Protein AF-A0A445ELT8-F1 (afdb_monomer)

pLDDT: mean 70.21, std 17.75, range [34.81, 95.12]

Mean predicted aligned error: 17.79 Å

Radius of gyration: 36.96 Å; Cα contacts (8 Å, |Δi|>4): 105; chains: 1; bounding box: 96×102×54 Å

Organism: Arachis hypogaea (NCBI:txid3818)

Nearest PDB structures (foldseek):
  4ap2-assembly1_B  TM=9.023E-01  e=8.248E-05  Homo sapiens
  5nlb-assembly1_B-2  TM=8.980E-01  e=3.258E-04  Homo sapiens
  8k8t-assembly1_C  TM=8.716E-01  e=4.202E-04  Homo sapiens
  8k8t-assembly1_D  TM=8.853E-01  e=5.999E-04  Homo sapiens
  8khp-assembly1_D  TM=8.499E-01  e=5.150E-04  Homo sapiens

Secondary structure (DSSP, 8-state):
--HHHHHHHHHHHHHHHT-TTTSHHHHHHTT-HHHHHHHHHHHTTSTTTHHHHHHHHHHHHHHHHHHGGG-SSHHHHHHHHHHHHHHHHHIIIIISTT-HHHHHHHHHHHHHHHHHHHTTT-HHHHHHHTTTT-TTTTTTTSSSSHHHHHHHHHHHHHHHHHHHHHHHHHHHHHHHHHHHHHHHHHHHHHHHHHHHHHHHS-----------

Structure (mmCIF, N/CA/C/O backbone):
data_AF-A0A445ELT8-F1
#
_entry.id   AF-A0A445ELT8-F1
#
loop_
_atom_site.group_PDB
_atom_site.id
_atom_site.type_symbol
_atom_site.label_atom_id
_atom_site.label_alt_id
_atom_site.label_comp_id
_atom_site.label_asym_id
_atom_site.label_entity_id
_atom_site.label_seq_id
_atom_site.pdbx_PDB_ins_code
_atom_site.Cartn_x
_atom_site.Cartn_y
_atom_site.Cartn_z
_atom_site.occupancy
_atom_site.B_iso_or_equiv
_atom_site.auth_seq_id
_atom_site.auth_comp_id
_atom_site.auth_asym_id
_atom_site.auth_atom_id
_atom_site.pdbx_PDB_model_num
ATOM 1 N N . MET A 1 1 ? -10.622 7.045 25.824 1.00 49.00 1 MET A N 1
ATOM 2 C CA . MET A 1 1 ? -9.430 6.179 25.953 1.00 49.00 1 MET A CA 1
ATOM 3 C C . MET A 1 1 ? -8.223 7.005 25.568 1.00 49.00 1 MET A C 1
ATOM 5 O O . MET A 1 1 ? -8.234 7.647 24.530 1.00 49.00 1 MET A O 1
ATOM 9 N N . THR A 1 2 ? -7.305 7.161 26.507 1.00 54.78 2 THR A N 1
ATOM 10 C CA . THR A 1 2 ? -6.428 8.325 26.673 1.00 54.78 2 THR A CA 1
ATOM 11 C C . THR A 1 2 ? -5.076 8.108 25.999 1.00 54.78 2 THR A C 1
ATOM 13 O O . THR A 1 2 ? -4.555 7.003 26.038 1.00 54.78 2 THR A O 1
ATOM 16 N N . LYS A 1 3 ? -4.521 9.164 25.391 1.00 64.44 3 LYS A N 1
ATOM 17 C CA . LYS A 1 3 ? -3.299 9.237 24.555 1.00 64.44 3 LYS A CA 1
ATOM 18 C C . LYS A 1 3 ? -2.180 8.221 24.850 1.00 64.44 3 LYS A C 1
ATOM 20 O O . LYS A 1 3 ? -1.625 7.663 23.916 1.00 64.44 3 LYS A O 1
ATOM 25 N N . VAL A 1 4 ? -1.919 7.912 26.119 1.00 67.00 4 VAL A N 1
ATOM 26 C CA . VAL A 1 4 ? -0.952 6.889 26.560 1.00 67.00 4 VAL A CA 1
ATOM 27 C C . VAL A 1 4 ? -1.234 5.502 25.967 1.00 67.00 4 VAL A C 1
ATOM 29 O O . VAL A 1 4 ? -0.308 4.798 25.584 1.00 67.00 4 VAL A O 1
ATOM 32 N N . GLN A 1 5 ? -2.503 5.097 25.856 1.00 62.12 5 GLN A N 1
ATOM 33 C CA . GLN A 1 5 ? -2.863 3.817 25.239 1.00 62.12 5 GLN A CA 1
ATOM 34 C C . GLN A 1 5 ? -2.570 3.808 23.738 1.00 62.12 5 GLN A C 1
ATOM 36 O O . GLN A 1 5 ? -2.114 2.794 23.226 1.00 62.12 5 GLN A O 1
ATOM 41 N N . HIS A 1 6 ? -2.803 4.926 23.043 1.00 67.12 6 HIS A N 1
ATOM 42 C CA . HIS A 1 6 ? -2.520 5.053 21.610 1.00 67.12 6 HIS A CA 1
ATOM 43 C C . HI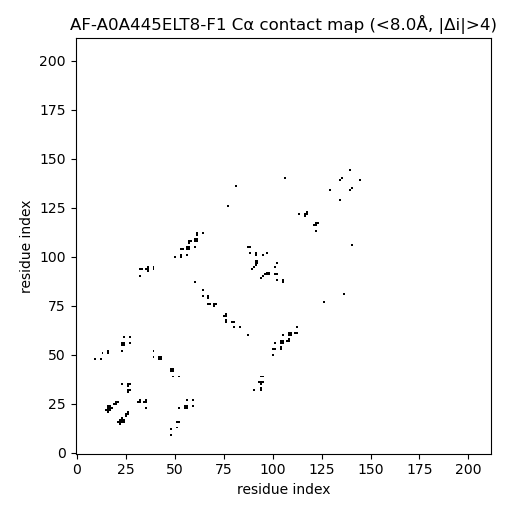S A 1 6 ? -1.016 5.051 21.339 1.00 67.12 6 HIS A C 1
ATOM 45 O O . HIS A 1 6 ? -0.556 4.319 20.471 1.00 67.12 6 HIS A O 1
ATOM 51 N N . GLU A 1 7 ? -0.245 5.768 22.152 1.00 71.94 7 GLU A N 1
ATOM 52 C CA . GLU A 1 7 ? 1.212 5.806 22.051 1.00 71.94 7 GLU A CA 1
ATOM 53 C C . GLU A 1 7 ? 1.838 4.437 22.358 1.00 71.94 7 GLU A C 1
ATOM 55 O O . GLU A 1 7 ? 2.652 3.942 21.581 1.00 71.94 7 GLU A O 1
ATOM 60 N N . LEU A 1 8 ? 1.390 3.760 23.422 1.00 73.56 8 LEU A N 1
ATOM 61 C CA . LEU A 1 8 ? 1.865 2.418 23.763 1.00 73.56 8 LEU A CA 1
ATOM 62 C C . LEU A 1 8 ? 1.501 1.388 22.683 1.00 73.56 8 LEU A C 1
ATOM 64 O O . LEU A 1 8 ? 2.336 0.559 22.315 1.00 73.56 8 LEU A O 1
ATOM 68 N N . LEU A 1 9 ? 0.276 1.459 22.150 1.00 72.69 9 LEU A N 1
ATOM 69 C CA . LEU A 1 9 ? -0.15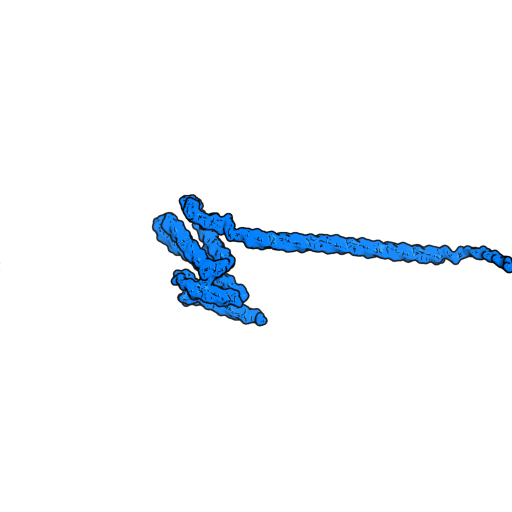5 0.617 21.034 1.00 72.69 9 LEU A CA 1
ATOM 70 C C . LEU A 1 9 ? 0.676 0.899 19.785 1.00 72.69 9 LEU A C 1
ATOM 72 O O . LEU A 1 9 ? 1.100 -0.052 19.144 1.00 72.69 9 LEU A O 1
ATOM 76 N N . SER A 1 10 ? 0.957 2.164 19.469 1.00 73.56 10 SER A N 1
ATOM 77 C CA . SER A 1 10 ? 1.763 2.568 18.313 1.00 73.56 10 SER A CA 1
ATOM 78 C C . SER A 1 10 ? 3.216 2.090 18.419 1.00 73.56 10 SER A C 1
ATOM 80 O O . SER A 1 10 ? 3.758 1.519 17.471 1.00 73.56 10 SER A O 1
ATOM 82 N N . VAL A 1 11 ? 3.851 2.236 19.586 1.00 77.88 11 VAL A N 1
ATOM 83 C CA . VAL A 1 11 ? 5.225 1.757 19.814 1.00 77.88 11 VAL A CA 1
ATOM 84 C C . VAL A 1 11 ? 5.299 0.235 19.687 1.00 77.88 11 VAL A C 1
ATOM 86 O O . VAL A 1 11 ? 6.156 -0.286 18.971 1.00 77.88 11 VAL A O 1
ATOM 89 N N . TYR A 1 12 ? 4.379 -0.491 20.326 1.00 80.38 12 TYR A N 1
ATOM 90 C CA . TYR A 1 12 ? 4.361 -1.953 20.263 1.00 80.38 12 TYR A CA 1
ATOM 91 C C . TYR A 1 12 ? 4.016 -2.470 18.858 1.00 80.38 12 TYR A C 1
ATOM 93 O O . TYR A 1 12 ? 4.626 -3.422 18.372 1.00 80.38 12 TYR A O 1
ATOM 101 N N . ALA A 1 13 ? 3.082 -1.804 18.175 1.00 79.06 13 ALA A N 1
ATOM 102 C CA . ALA A 1 13 ? 2.718 -2.052 16.786 1.00 79.06 13 ALA A CA 1
ATOM 103 C C . ALA A 1 13 ? 3.939 -1.934 15.860 1.00 79.06 13 ALA A C 1
ATOM 105 O O . ALA A 1 13 ? 4.209 -2.850 15.085 1.00 79.06 13 ALA A O 1
ATOM 106 N N . ASN A 1 14 ? 4.732 -0.867 15.991 1.00 80.12 14 ASN A N 1
ATOM 107 C CA . ASN A 1 14 ? 5.961 -0.691 15.217 1.00 80.12 14 ASN A CA 1
ATOM 108 C C . ASN A 1 14 ? 7.004 -1.780 15.506 1.00 80.12 14 ASN A C 1
ATOM 110 O O . ASN A 1 14 ? 7.577 -2.339 14.572 1.00 80.12 14 ASN A O 1
ATOM 114 N N . GLN A 1 15 ? 7.212 -2.137 16.776 1.00 84.56 15 GLN A N 1
ATOM 115 C CA . GLN A 1 15 ? 8.136 -3.215 17.144 1.00 84.56 15 GLN A CA 1
ATOM 116 C C . GLN A 1 15 ? 7.708 -4.565 16.560 1.00 84.56 15 GLN A C 1
ATOM 118 O O . GLN A 1 15 ? 8.547 -5.320 16.073 1.00 84.56 15 GLN A O 1
ATOM 123 N N . LEU A 1 16 ? 6.406 -4.865 16.572 1.00 85.56 16 LEU A N 1
ATOM 124 C CA . LEU A 1 16 ? 5.872 -6.095 15.993 1.00 85.56 16 LEU A CA 1
ATOM 125 C C . LEU A 1 16 ? 6.094 -6.142 14.476 1.00 85.56 16 LEU A C 1
ATOM 127 O O . LEU A 1 16 ? 6.514 -7.172 13.952 1.00 85.56 16 LEU A O 1
ATOM 131 N N . LEU A 1 17 ? 5.864 -5.024 13.780 1.00 87.69 17 LEU A N 1
ATOM 132 C CA . LEU A 1 17 ? 6.068 -4.927 12.333 1.00 87.69 17 LEU A CA 1
ATOM 133 C C . LEU A 1 17 ? 7.539 -5.049 11.923 1.00 87.69 17 LEU A C 1
ATOM 135 O O . LEU A 1 17 ? 7.814 -5.510 10.815 1.00 87.69 17 LEU A O 1
ATOM 139 N N . GLN A 1 18 ? 8.464 -4.648 12.794 1.00 84.81 18 GLN A N 1
ATOM 140 C CA . GLN A 1 18 ? 9.907 -4.674 12.546 1.00 84.81 18 GLN A CA 1
ATOM 141 C C . GLN A 1 18 ? 10.597 -5.953 13.039 1.00 84.81 18 GLN A C 1
ATOM 143 O O . GLN A 1 18 ? 11.808 -6.085 12.867 1.00 84.81 18 GLN A O 1
ATOM 148 N N . LYS A 1 19 ? 9.867 -6.906 13.638 1.00 86.94 19 LYS A N 1
ATOM 149 C CA . LYS A 1 19 ? 10.470 -8.153 14.119 1.00 86.94 19 LYS A CA 1
ATOM 150 C C . LYS A 1 19 ? 11.189 -8.906 13.006 1.00 86.94 19 LYS A C 1
ATOM 152 O O . LYS A 1 19 ? 10.638 -9.156 11.931 1.00 86.94 19 LYS A O 1
ATOM 157 N N . GLU A 1 20 ? 12.388 -9.371 13.330 1.00 77.69 20 GLU A N 1
ATOM 158 C CA . GLU A 1 20 ? 13.151 -10.253 12.462 1.00 77.69 20 GLU A CA 1
ATOM 159 C C . GLU A 1 20 ? 12.358 -11.549 12.208 1.00 77.69 20 GLU A C 1
ATOM 161 O O . GLU A 1 20 ? 11.718 -12.098 13.110 1.00 77.69 20 GLU A O 1
ATOM 166 N N . HIS A 1 21 ? 12.328 -11.996 10.952 1.00 79.81 21 HIS A N 1
ATOM 167 C CA . HIS A 1 21 ? 11.659 -13.223 10.479 1.00 79.81 21 HIS A CA 1
ATOM 168 C C . HIS A 1 21 ? 10.125 -13.322 10.621 1.00 79.81 21 HIS A C 1
ATOM 170 O O . HIS A 1 21 ? 9.545 -14.252 10.072 1.00 79.81 21 HIS A O 1
ATOM 176 N N . SER A 1 22 ? 9.450 -12.397 11.310 1.00 84.50 22 SER A N 1
ATOM 177 C CA . SER A 1 22 ? 7.986 -12.447 11.523 1.00 84.50 22 SER A CA 1
ATOM 178 C C . SER A 1 22 ? 7.260 -11.120 11.293 1.00 84.50 22 SER A C 1
ATOM 180 O O . SER A 1 22 ? 6.033 -11.098 11.212 1.00 84.50 22 SER A O 1
ATOM 182 N N . GLY A 1 23 ? 8.003 -10.018 11.174 1.00 88.94 23 GLY A N 1
ATOM 183 C CA . GLY A 1 23 ? 7.463 -8.700 10.867 1.00 88.94 23 GLY A CA 1
ATOM 184 C C . GLY A 1 23 ? 7.022 -8.551 9.408 1.00 88.94 23 GLY A C 1
ATOM 185 O O . GLY A 1 23 ? 7.238 -9.427 8.569 1.00 88.94 23 GLY A O 1
ATOM 186 N N . CYS A 1 24 ? 6.451 -7.390 9.084 1.00 90.38 24 CYS A N 1
ATOM 187 C CA . CYS A 1 24 ? 5.888 -7.076 7.765 1.00 90.38 24 CYS A CA 1
ATOM 188 C C . CYS A 1 24 ? 6.901 -7.300 6.628 1.00 90.38 24 CYS A C 1
ATOM 190 O O . CYS A 1 24 ? 6.566 -7.874 5.593 1.00 90.38 24 CYS A O 1
ATOM 192 N N . HIS A 1 25 ? 8.171 -6.949 6.854 1.00 89.00 25 HIS A N 1
ATOM 193 C CA . HIS A 1 25 ? 9.244 -7.188 5.888 1.00 89.00 25 HIS A CA 1
ATOM 194 C C . HIS A 1 25 ? 9.427 -8.680 5.564 1.00 89.00 25 HIS A C 1
ATOM 196 O O . HIS A 1 25 ? 9.613 -9.045 4.404 1.00 89.00 25 HIS A O 1
ATOM 202 N N . ALA A 1 26 ? 9.394 -9.554 6.574 1.00 89.00 26 ALA A N 1
ATOM 203 C CA . ALA A 1 26 ? 9.541 -10.992 6.368 1.00 89.00 26 ALA A CA 1
ATOM 204 C C . ALA A 1 26 ? 8.332 -11.561 5.616 1.00 89.00 26 ALA A C 1
ATOM 206 O O . ALA A 1 26 ? 8.508 -12.314 4.664 1.00 89.00 26 ALA A O 1
ATOM 207 N N . LEU A 1 27 ? 7.118 -11.124 5.969 1.00 92.44 27 LEU A N 1
ATOM 208 C CA . LEU A 1 27 ? 5.892 -11.578 5.306 1.00 92.44 27 LEU A CA 1
ATOM 209 C C . LEU A 1 27 ? 5.862 -11.213 3.814 1.00 92.44 27 LEU A C 1
ATOM 211 O O . LEU A 1 27 ? 5.508 -12.055 2.990 1.00 92.44 27 LEU A O 1
ATOM 215 N N . LEU A 1 28 ? 6.272 -9.988 3.463 1.00 91.12 28 LEU A N 1
ATOM 216 C CA . LEU A 1 28 ? 6.339 -9.519 2.073 1.00 91.12 28 LEU A CA 1
ATOM 217 C C . LEU A 1 28 ? 7.412 -10.257 1.262 1.00 91.12 28 LEU A C 1
ATOM 219 O O . LEU A 1 28 ? 7.151 -10.687 0.133 1.00 91.12 28 LEU A O 1
ATOM 223 N N . ARG A 1 29 ? 8.605 -10.426 1.846 1.00 87.25 29 ARG A N 1
ATOM 224 C CA . ARG A 1 29 ? 9.734 -11.127 1.219 1.00 87.25 29 ARG A CA 1
ATOM 225 C C . ARG A 1 29 ? 9.411 -12.600 0.971 1.00 87.25 29 ARG A C 1
ATOM 227 O O . ARG A 1 29 ? 9.629 -13.089 -0.133 1.00 87.25 29 ARG A O 1
ATOM 234 N N . ASP A 1 30 ? 8.860 -13.273 1.978 1.00 90.12 30 ASP A N 1
ATOM 235 C CA . ASP A 1 30 ? 8.646 -14.723 1.980 1.00 90.12 30 ASP A CA 1
ATOM 236 C C . ASP A 1 30 ? 7.283 -15.123 1.377 1.00 90.12 30 ASP A C 1
ATOM 238 O O . ASP A 1 30 ? 6.934 -16.303 1.368 1.00 90.12 30 ASP A O 1
ATOM 242 N N . GLY A 1 31 ? 6.497 -14.158 0.881 1.00 90.00 31 GLY A N 1
ATOM 243 C CA . GLY A 1 31 ? 5.223 -14.417 0.201 1.00 90.00 31 GLY A CA 1
ATOM 244 C C . GLY A 1 31 ? 4.128 -14.978 1.107 1.00 90.00 31 GLY A C 1
ATOM 245 O O . GLY A 1 31 ? 3.292 -15.765 0.667 1.00 90.00 31 GLY A O 1
ATOM 246 N N . LYS A 1 32 ? 4.120 -14.599 2.388 1.00 93.94 32 LYS A N 1
ATOM 247 C CA . LYS A 1 32 ? 3.177 -15.106 3.399 1.00 93.94 32 LYS A CA 1
ATOM 248 C C . LYS A 1 32 ? 1.827 -14.380 3.331 1.00 93.94 32 LYS A C 1
ATOM 250 O O . LYS A 1 32 ? 1.449 -13.667 4.258 1.00 93.94 32 LYS A O 1
ATOM 255 N N . VAL A 1 33 ? 1.099 -14.555 2.227 1.00 93.94 33 VAL A N 1
ATOM 256 C CA . VAL A 1 33 ? -0.141 -13.816 1.896 1.00 93.94 33 VAL A CA 1
ATOM 257 C C . VAL A 1 33 ? -1.241 -13.908 2.964 1.00 93.94 33 VAL A C 1
ATOM 259 O O . VAL A 1 33 ? -1.878 -12.905 3.295 1.00 93.94 33 VAL A O 1
ATOM 262 N N . GLU A 1 34 ? -1.443 -15.081 3.567 1.00 94.62 34 GLU A N 1
ATOM 263 C CA . GLU A 1 34 ? -2.471 -15.277 4.599 1.00 94.62 34 GLU A CA 1
ATOM 264 C C . GLU A 1 34 ? -2.140 -14.514 5.888 1.00 94.62 34 GLU A C 1
ATOM 266 O O . GLU A 1 34 ? -2.996 -13.841 6.473 1.00 94.62 34 GLU A O 1
ATOM 271 N N . ASP A 1 35 ? -0.880 -14.579 6.317 1.00 93.88 35 ASP A N 1
ATOM 272 C CA . ASP A 1 35 ? -0.402 -13.871 7.503 1.00 93.88 35 ASP A CA 1
ATOM 273 C C . ASP A 1 35 ? -0.355 -12.358 7.262 1.00 93.88 35 ASP A C 1
ATOM 275 O O . ASP A 1 35 ? -0.707 -11.585 8.155 1.00 93.88 35 ASP A O 1
ATOM 279 N N . LEU A 1 36 ? -0.020 -11.927 6.042 1.00 94.81 36 LEU A N 1
ATOM 280 C CA . LEU A 1 36 ? -0.058 -10.524 5.632 1.00 94.81 36 LEU A CA 1
ATOM 281 C C . LEU A 1 36 ? -1.486 -9.961 5.696 1.00 94.81 36 LEU A C 1
ATOM 283 O O . LEU A 1 36 ? -1.708 -8.888 6.257 1.00 94.81 36 LEU A O 1
ATOM 287 N N . SER A 1 37 ? -2.468 -10.727 5.215 1.00 95.12 37 SER A N 1
ATOM 288 C CA . SER A 1 37 ? -3.892 -10.382 5.303 1.00 95.12 37 SER A CA 1
ATOM 289 C C . SER A 1 37 ? -4.372 -10.299 6.756 1.00 95.12 37 SER A C 1
ATOM 291 O O . SER A 1 37 ? -5.126 -9.396 7.136 1.00 95.12 37 SER A O 1
ATOM 293 N N . ARG A 1 38 ? -3.930 -11.232 7.612 1.00 94.06 38 ARG A N 1
ATOM 294 C CA . ARG A 1 38 ? -4.249 -11.220 9.049 1.00 94.06 38 ARG A CA 1
ATOM 295 C C . ARG A 1 38 ? -3.641 -10.001 9.742 1.00 94.06 38 ARG A C 1
ATOM 297 O O . ARG A 1 38 ? -4.322 -9.366 10.549 1.00 94.06 38 ARG A O 1
ATOM 304 N N . MET A 1 39 ? -2.398 -9.663 9.409 1.00 93.88 39 MET A N 1
ATOM 305 C CA . MET A 1 39 ? -1.714 -8.473 9.903 1.00 93.88 39 MET A CA 1
ATOM 306 C C . MET A 1 39 ? -2.462 -7.207 9.473 1.00 93.88 39 MET A C 1
ATOM 308 O O . MET A 1 39 ? -2.802 -6.400 10.331 1.00 93.88 39 MET A O 1
ATOM 312 N N . PHE A 1 40 ? -2.817 -7.062 8.193 1.00 93.56 40 PHE A N 1
ATOM 313 C CA . PHE A 1 40 ? -3.613 -5.926 7.720 1.00 93.56 40 PHE A CA 1
ATOM 314 C C . PHE A 1 40 ? -4.895 -5.752 8.542 1.00 93.56 40 PHE A C 1
ATOM 316 O O . PHE A 1 40 ? -5.087 -4.716 9.171 1.00 93.56 40 PHE A O 1
ATOM 323 N N . ARG A 1 41 ? -5.708 -6.810 8.662 1.00 92.81 41 ARG A N 1
ATOM 324 C CA . ARG A 1 41 ? -6.965 -6.791 9.435 1.00 92.81 41 ARG A CA 1
ATOM 325 C C . ARG A 1 41 ? -6.784 -6.414 10.907 1.00 92.81 41 ARG A C 1
ATOM 327 O O . ARG A 1 41 ? -7.723 -5.898 11.514 1.00 92.81 41 ARG A O 1
ATOM 334 N N . LEU A 1 42 ? -5.637 -6.732 11.506 1.00 89.88 42 LEU A N 1
ATOM 335 C CA . LEU A 1 42 ? -5.321 -6.358 12.883 1.00 89.88 42 LEU A CA 1
ATOM 336 C C . LEU A 1 42 ? -5.036 -4.856 12.983 1.00 89.88 42 LEU A C 1
ATOM 338 O O . LEU A 1 42 ? -5.621 -4.180 13.826 1.00 89.88 42 LEU A O 1
ATOM 342 N N . PHE A 1 43 ? -4.183 -4.338 12.100 1.00 89.06 43 PHE A N 1
ATOM 343 C CA . PHE A 1 43 ? -3.753 -2.941 12.122 1.00 89.06 43 PHE A CA 1
ATOM 344 C C . PHE A 1 43 ? -4.827 -1.976 11.599 1.00 89.06 43 PHE A C 1
ATOM 346 O O . PHE A 1 43 ? -4.901 -0.857 12.093 1.00 89.06 43 PHE A O 1
ATOM 353 N N . SER A 1 44 ? -5.737 -2.409 10.716 1.00 89.44 44 SER A N 1
ATOM 354 C CA . SER A 1 44 ? -6.898 -1.608 10.281 1.00 89.44 44 SER A CA 1
ATOM 355 C C . SER A 1 44 ? -7.852 -1.241 11.424 1.00 89.44 44 SER A C 1
ATOM 357 O O . SER A 1 44 ? -8.641 -0.311 11.286 1.00 89.44 44 SER A O 1
ATOM 359 N N . LYS A 1 45 ? -7.820 -1.972 12.547 1.00 86.19 45 LYS A N 1
ATOM 360 C CA . LYS A 1 45 ? -8.656 -1.688 13.729 1.00 86.19 45 LYS A CA 1
ATOM 361 C C . LYS A 1 45 ? -8.058 -0.618 14.641 1.00 86.19 45 LYS A C 1
ATOM 363 O O . LYS A 1 45 ? -8.739 -0.152 15.552 1.00 86.19 45 LYS A O 1
ATOM 368 N N . ILE A 1 46 ? -6.789 -0.273 14.439 1.00 83.19 46 ILE A N 1
ATOM 369 C CA . ILE A 1 46 ? -6.062 0.703 15.244 1.00 83.19 46 ILE A CA 1
ATOM 370 C C . ILE A 1 46 ? -6.078 2.032 14.473 1.00 83.19 46 ILE A C 1
ATOM 372 O O . ILE A 1 46 ? -5.688 2.042 13.304 1.00 83.19 46 ILE A O 1
ATOM 376 N N . PRO A 1 47 ? -6.503 3.155 15.082 1.00 80.50 47 PRO A N 1
ATOM 377 C CA . PRO A 1 47 ? -6.388 4.471 14.454 1.00 80.50 47 PRO A CA 1
ATOM 378 C C . PRO A 1 47 ? -4.937 4.745 14.045 1.00 80.50 47 PRO A C 1
ATOM 380 O O . PRO A 1 47 ? -4.043 4.613 14.880 1.00 80.50 47 PRO A O 1
ATOM 383 N N . GLU A 1 48 ? -4.715 5.090 12.773 1.00 83.06 48 GLU A N 1
ATOM 384 C CA . GLU A 1 48 ? -3.379 5.294 12.172 1.00 83.06 48 GLU A CA 1
ATOM 385 C C . GLU A 1 48 ? -2.473 4.041 12.191 1.00 83.06 48 GLU A C 1
ATOM 387 O O . GLU A 1 48 ? -1.284 4.105 11.896 1.00 83.06 48 GLU A O 1
ATOM 392 N N . GLY A 1 49 ? -3.022 2.855 12.478 1.00 85.25 49 GLY A N 1
ATOM 393 C CA . GLY A 1 49 ? -2.250 1.610 12.527 1.00 85.25 49 GLY A CA 1
ATOM 394 C C . GLY A 1 49 ? -1.720 1.160 11.164 1.00 85.25 49 GLY A C 1
ATOM 395 O O . GLY A 1 49 ? -0.707 0.471 11.090 1.00 85.25 49 GLY A O 1
ATOM 396 N N . LEU A 1 50 ? -2.370 1.557 10.068 1.00 90.12 50 LEU A N 1
ATOM 397 C CA . LEU A 1 50 ? -1.938 1.194 8.714 1.00 90.12 50 LEU A CA 1
ATOM 398 C C . LEU A 1 50 ? -0.775 2.042 8.197 1.00 90.12 50 LEU A C 1
ATOM 400 O O . LEU A 1 50 ? -0.064 1.598 7.296 1.00 90.12 50 LEU A O 1
ATOM 404 N N . ASP A 1 51 ? -0.541 3.218 8.772 1.00 89.69 51 ASP A N 1
ATOM 405 C CA . ASP A 1 51 ? 0.522 4.128 8.350 1.00 89.69 51 ASP A CA 1
ATOM 406 C C . ASP A 1 51 ? 1.913 3.479 8.424 1.00 89.69 51 ASP A C 1
ATOM 408 O O . ASP A 1 51 ? 2.598 3.446 7.393 1.00 89.69 51 ASP A O 1
ATOM 412 N N . PRO A 1 52 ? 2.334 2.865 9.550 1.00 89.06 52 PRO A N 1
ATOM 413 C CA . PRO A 1 52 ? 3.622 2.177 9.608 1.00 89.06 52 PRO A CA 1
ATOM 414 C C . PRO A 1 52 ? 3.690 0.955 8.684 1.00 89.06 52 PRO A C 1
ATOM 416 O O . PRO A 1 52 ? 4.746 0.677 8.114 1.00 89.06 52 PRO A O 1
ATOM 419 N N . VAL A 1 53 ? 2.572 0.254 8.466 1.00 91.12 53 VAL A N 1
ATOM 420 C CA . VAL A 1 53 ? 2.513 -0.889 7.539 1.00 91.12 53 VAL A CA 1
ATOM 421 C C . VAL A 1 53 ? 2.750 -0.421 6.101 1.00 91.12 53 VAL A C 1
ATOM 423 O O . VAL A 1 53 ? 3.568 -1.006 5.391 1.00 91.12 53 VAL A O 1
ATOM 426 N N . SER A 1 54 ? 2.082 0.661 5.690 1.00 91.00 54 SER A N 1
ATOM 427 C CA . SER A 1 54 ? 2.231 1.263 4.360 1.00 91.00 54 SER A CA 1
ATOM 428 C C . SER A 1 54 ? 3.642 1.813 4.134 1.00 91.00 54 SER A C 1
ATOM 430 O O . SER A 1 54 ? 4.202 1.664 3.048 1.00 91.00 54 SER A O 1
ATOM 432 N N . SER A 1 55 ? 4.259 2.379 5.177 1.00 89.88 55 SER A N 1
ATOM 433 C CA . SER A 1 55 ? 5.638 2.870 5.138 1.00 89.88 55 SER A CA 1
ATOM 434 C C . SER A 1 55 ? 6.641 1.739 4.905 1.00 89.88 55 SER A C 1
ATOM 436 O O . SER A 1 55 ? 7.509 1.859 4.040 1.00 89.88 55 SER A O 1
ATOM 438 N N . ILE A 1 56 ? 6.494 0.610 5.611 1.00 89.38 56 ILE A N 1
ATOM 439 C CA . ILE A 1 56 ? 7.328 -0.581 5.389 1.00 89.38 56 ILE A CA 1
ATOM 440 C C . ILE A 1 56 ? 7.093 -1.134 3.984 1.00 89.38 56 ILE A C 1
ATOM 442 O O . ILE A 1 56 ? 8.058 -1.391 3.271 1.00 89.38 56 ILE A O 1
ATOM 446 N N . PHE A 1 57 ? 5.836 -1.256 3.556 1.00 91.38 57 PHE A N 1
ATOM 447 C CA . PHE A 1 57 ? 5.492 -1.726 2.215 1.00 91.38 57 PHE A CA 1
ATOM 448 C C . PHE A 1 57 ? 6.184 -0.895 1.120 1.00 91.38 57 PHE A C 1
ATOM 450 O O . PHE A 1 57 ? 6.843 -1.469 0.256 1.00 91.38 57 PHE A O 1
ATOM 457 N N . LYS A 1 58 ? 6.133 0.443 1.222 1.00 87.44 58 LYS A N 1
ATOM 458 C CA . LYS A 1 58 ? 6.815 1.377 0.307 1.00 87.44 58 LYS A CA 1
ATOM 459 C C . LYS A 1 58 ? 8.335 1.192 0.283 1.00 87.44 58 LYS A C 1
ATOM 461 O O . LYS A 1 58 ? 8.966 1.316 -0.764 1.00 87.44 58 LYS A O 1
ATOM 466 N N . GLN A 1 59 ? 8.946 0.967 1.444 1.00 83.19 59 GLN A N 1
ATOM 467 C CA . GLN A 1 59 ? 10.393 0.768 1.526 1.00 83.19 59 GLN A CA 1
ATOM 468 C C 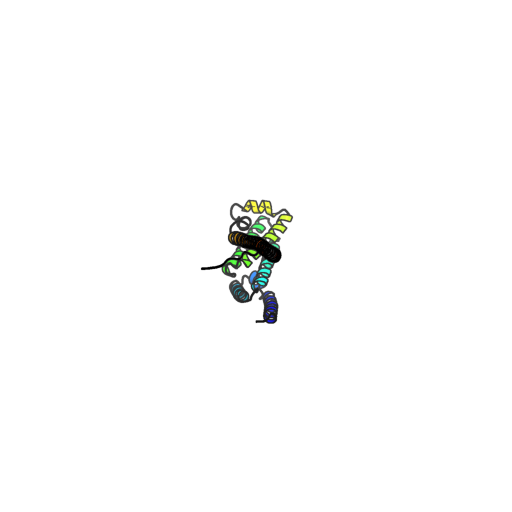. GLN A 1 59 ? 10.796 -0.559 0.888 1.00 83.19 59 GLN A C 1
ATOM 470 O O . GLN A 1 59 ? 11.739 -0.600 0.104 1.00 83.19 59 GLN A O 1
ATOM 475 N N . VAL A 1 60 ? 10.083 -1.638 1.210 1.00 76.44 60 VAL A N 1
ATOM 476 C CA . VAL A 1 60 ? 10.402 -2.988 0.738 1.00 76.44 60 VAL A CA 1
ATOM 477 C C . VAL A 1 60 ? 10.289 -3.076 -0.785 1.00 76.44 60 VAL A C 1
ATOM 479 O O . VAL A 1 60 ? 11.201 -3.603 -1.419 1.00 76.44 60 VAL A O 1
ATOM 482 N N . SER A 1 61 ? 9.251 -2.491 -1.389 1.00 68.50 61 SER A N 1
ATOM 483 C CA . SER A 1 61 ? 9.122 -2.447 -2.852 1.00 68.50 61 SER A CA 1
ATOM 484 C C . SER A 1 61 ? 10.283 -1.701 -3.525 1.00 68.50 61 SER A C 1
ATOM 486 O O . SER A 1 61 ? 10.803 -2.170 -4.534 1.00 68.50 61 SER A O 1
ATOM 488 N N . TYR A 1 62 ? 10.760 -0.598 -2.936 1.00 70.19 62 TYR A N 1
ATOM 489 C CA . TYR A 1 62 ? 11.932 0.137 -3.431 1.00 70.19 62 TYR A CA 1
ATOM 490 C C . TYR A 1 62 ? 13.255 -0.638 -3.277 1.00 70.19 62 TYR A C 1
ATOM 492 O O . TYR A 1 62 ? 14.141 -0.541 -4.124 1.00 70.19 62 TYR A O 1
ATOM 500 N N . TRP A 1 63 ? 13.437 -1.386 -2.186 1.00 67.62 63 TRP A N 1
ATOM 501 C CA . TRP A 1 63 ? 14.670 -2.151 -1.974 1.00 67.62 63 TRP A CA 1
ATOM 502 C C . TRP A 1 63 ? 14.752 -3.390 -2.868 1.00 67.62 63 TRP A C 1
ATOM 504 O O . TRP A 1 63 ? 15.835 -3.688 -3.372 1.00 67.62 63 TRP A O 1
ATOM 514 N N . LEU A 1 64 ? 13.637 -4.095 -3.093 1.00 64.62 64 LEU A N 1
ATOM 515 C CA . LEU A 1 64 ? 13.627 -5.273 -3.967 1.00 64.62 64 LEU A CA 1
ATOM 516 C C . LEU A 1 64 ? 13.907 -4.907 -5.425 1.00 64.62 64 LEU A C 1
ATOM 518 O O . LEU A 1 64 ? 14.713 -5.581 -6.061 1.00 64.62 64 LEU A O 1
ATOM 522 N N . SER A 1 65 ? 13.349 -3.799 -5.918 1.00 61.59 65 SER A N 1
ATOM 523 C CA . SER A 1 65 ? 13.616 -3.341 -7.287 1.00 61.59 65 SER A CA 1
ATOM 524 C C . SER A 1 65 ? 15.091 -2.996 -7.517 1.00 61.59 65 SER A C 1
ATOM 526 O O . SER A 1 65 ? 15.601 -3.115 -8.628 1.00 61.59 65 SER A O 1
ATOM 528 N N . ARG A 1 66 ? 15.819 -2.629 -6.455 1.00 63.69 66 ARG A N 1
ATOM 529 C CA . ARG A 1 66 ? 17.263 -2.369 -6.505 1.00 63.69 66 ARG A CA 1
ATOM 530 C C . ARG A 1 66 ? 18.123 -3.636 -6.460 1.00 63.69 66 ARG A C 1
ATOM 532 O O . ARG A 1 66 ? 19.238 -3.616 -6.964 1.00 63.69 66 ARG A O 1
ATOM 539 N N . LEU A 1 67 ? 17.646 -4.724 -5.854 1.00 58.56 67 LEU A N 1
ATOM 540 C CA . LEU A 1 67 ? 18.369 -6.007 -5.834 1.00 58.56 67 LEU A CA 1
ATOM 541 C C . LEU A 1 67 ? 18.314 -6.718 -7.194 1.00 58.56 67 LEU A C 1
ATOM 543 O O . LEU A 1 67 ? 19.224 -7.470 -7.539 1.00 58.56 67 LEU A O 1
ATOM 547 N N . GLU A 1 68 ? 17.278 -6.447 -7.984 1.00 56.31 68 GLU A N 1
ATOM 548 C CA . GLU A 1 68 ? 17.099 -7.008 -9.327 1.00 56.31 68 GLU A CA 1
ATOM 549 C C . GLU A 1 68 ? 17.967 -6.326 -10.406 1.00 56.31 68 GLU A C 1
ATOM 551 O O . GLU A 1 68 ? 18.068 -6.841 -11.520 1.00 56.31 68 GLU A O 1
ATOM 556 N N . ASP A 1 69 ? 18.697 -5.262 -10.042 1.00 56.53 69 ASP A N 1
ATOM 557 C CA . ASP A 1 69 ? 19.728 -4.568 -10.842 1.00 56.53 69 ASP A CA 1
ATOM 558 C C . ASP A 1 69 ? 20.948 -5.460 -11.175 1.00 56.53 69 ASP A C 1
ATOM 560 O O . ASP A 1 69 ? 21.776 -5.135 -12.017 1.00 56.53 69 ASP A O 1
ATOM 564 N N . ALA A 1 70 ? 21.044 -6.653 -10.575 1.00 56.03 70 ALA A N 1
ATOM 565 C CA . ALA A 1 70 ? 22.026 -7.676 -10.953 1.00 56.03 70 ALA A CA 1
ATOM 566 C C . ALA A 1 70 ? 21.708 -8.383 -12.295 1.00 56.03 70 ALA A C 1
ATOM 568 O O . ALA A 1 70 ? 22.336 -9.389 -12.635 1.00 56.03 70 ALA A O 1
ATOM 569 N N . ALA A 1 71 ? 20.695 -7.924 -13.039 1.00 60.19 71 ALA A N 1
ATOM 570 C CA . ALA A 1 71 ? 20.309 -8.486 -14.329 1.00 60.19 71 ALA A CA 1
ATOM 571 C C . ALA A 1 71 ? 21.422 -8.329 -15.382 1.00 60.19 71 ALA A C 1
ATOM 573 O O . ALA A 1 71 ? 22.026 -7.272 -15.536 1.00 60.19 71 ALA A O 1
ATOM 574 N N . SER A 1 72 ? 21.686 -9.401 -16.132 1.00 61.44 72 SER A N 1
ATOM 575 C CA . SER A 1 72 ? 22.783 -9.457 -17.106 1.00 61.44 72 SER A CA 1
ATOM 576 C C . SER A 1 72 ? 22.523 -8.621 -18.361 1.00 61.44 72 SER A C 1
ATOM 578 O O . SER A 1 72 ? 23.471 -8.212 -19.030 1.00 61.44 72 SER A O 1
ATOM 580 N N . THR A 1 73 ? 21.253 -8.360 -18.685 1.00 67.19 73 THR A N 1
ATOM 581 C CA . THR A 1 73 ? 20.861 -7.525 -19.821 1.00 67.19 73 THR A CA 1
ATOM 582 C C . THR A 1 73 ? 19.791 -6.511 -19.438 1.00 67.19 73 THR A C 1
ATOM 584 O O . THR A 1 73 ? 19.043 -6.673 -18.472 1.00 67.19 73 THR A O 1
ATOM 587 N N . LYS A 1 74 ? 19.693 -5.456 -20.252 1.00 66.06 74 LYS A N 1
ATOM 588 C CA . LYS A 1 74 ? 18.722 -4.382 -20.054 1.00 66.06 74 LYS A CA 1
ATOM 589 C C . LYS A 1 74 ? 17.267 -4.864 -20.117 1.00 66.06 74 LYS A C 1
ATOM 591 O O . LYS A 1 74 ? 16.430 -4.348 -19.386 1.00 66.06 74 LYS A O 1
ATOM 596 N N . MET A 1 75 ? 16.987 -5.853 -20.965 1.00 67.06 75 MET A N 1
ATOM 597 C CA . MET A 1 75 ? 15.644 -6.412 -21.137 1.00 67.06 75 MET A CA 1
ATOM 598 C C . MET A 1 75 ? 15.225 -7.266 -19.938 1.00 67.06 75 MET A C 1
ATOM 600 O O . MET A 1 75 ? 14.101 -7.135 -19.460 1.00 67.06 75 MET A O 1
ATOM 604 N N . ASP A 1 76 ? 16.147 -8.070 -19.399 1.00 71.69 76 ASP A N 1
ATOM 605 C CA . ASP A 1 76 ? 15.879 -8.906 -18.221 1.00 71.69 76 ASP A CA 1
ATOM 606 C C . ASP A 1 76 ? 15.538 -8.060 -16.992 1.00 71.69 76 ASP A C 1
ATOM 608 O O . ASP A 1 76 ? 14.723 -8.455 -16.163 1.00 71.69 76 ASP A O 1
ATOM 612 N N . PHE A 1 77 ? 16.150 -6.881 -16.872 1.00 71.62 77 PHE A N 1
ATOM 613 C CA . PHE A 1 77 ? 15.825 -5.935 -15.811 1.00 71.62 77 PHE A CA 1
ATOM 614 C C . PHE A 1 77 ? 14.392 -5.406 -15.926 1.00 71.62 77 PHE A C 1
ATOM 616 O O . PHE A 1 77 ? 13.656 -5.431 -14.945 1.00 71.62 77 PHE A O 1
ATOM 623 N N . VAL A 1 78 ? 13.972 -4.961 -17.118 1.00 71.88 78 VAL A N 1
ATOM 624 C CA . VAL A 1 78 ? 12.608 -4.441 -17.334 1.00 71.88 78 VAL A CA 1
ATOM 625 C C . VAL A 1 78 ? 11.564 -5.510 -17.035 1.00 71.88 78 VAL A C 1
ATOM 627 O O . VAL A 1 78 ? 10.590 -5.226 -16.342 1.00 71.88 78 VAL A O 1
ATOM 630 N N . GLN A 1 79 ? 11.793 -6.740 -17.497 1.00 74.19 79 GLN A N 1
ATOM 631 C CA . GLN A 1 79 ? 10.901 -7.865 -17.231 1.00 74.19 79 GLN A CA 1
ATOM 632 C C . GLN A 1 79 ? 10.761 -8.132 -15.723 1.00 74.19 79 GLN A C 1
ATOM 634 O O . GLN A 1 79 ? 9.643 -8.243 -15.223 1.00 74.19 79 GLN A O 1
ATOM 639 N N . LYS A 1 80 ? 11.874 -8.141 -14.977 1.00 76.12 80 LYS A N 1
ATOM 640 C CA . LYS A 1 80 ? 11.858 -8.310 -13.513 1.00 76.12 80 LYS A CA 1
ATOM 641 C C . LYS A 1 80 ? 11.118 -7.183 -12.795 1.00 76.12 80 LYS A C 1
ATOM 643 O O . LYS A 1 80 ? 10.321 -7.451 -11.904 1.00 76.12 80 LYS A O 1
ATOM 648 N N . VAL A 1 81 ? 11.302 -5.934 -13.226 1.00 75.12 81 VAL A N 1
ATOM 649 C CA . VAL A 1 81 ? 10.584 -4.780 -12.658 1.00 75.12 81 VAL A CA 1
ATOM 650 C C . VAL A 1 81 ? 9.069 -4.898 -12.873 1.00 75.12 81 VAL A C 1
ATOM 652 O O . VAL A 1 81 ? 8.309 -4.570 -11.961 1.00 75.12 81 VAL A O 1
ATOM 655 N N . ILE A 1 82 ? 8.626 -5.377 -14.042 1.00 76.31 82 ILE A N 1
ATOM 656 C CA . ILE A 1 82 ? 7.203 -5.641 -14.321 1.00 76.31 82 ILE A CA 1
ATOM 657 C C . ILE A 1 82 ? 6.677 -6.749 -13.400 1.00 76.31 82 ILE A C 1
ATOM 659 O O . ILE A 1 82 ? 5.675 -6.556 -12.717 1.00 76.31 82 ILE A O 1
ATOM 663 N N . GLU A 1 83 ? 7.383 -7.876 -13.308 1.00 80.94 83 GLU A N 1
ATOM 664 C CA . GLU A 1 83 ? 6.996 -8.996 -12.438 1.00 80.94 83 GLU 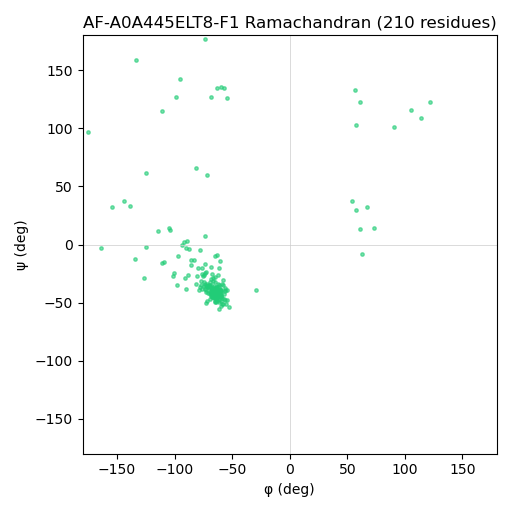A CA 1
ATOM 665 C C . GLU A 1 83 ? 6.920 -8.585 -10.962 1.00 80.94 83 GLU A C 1
ATOM 667 O O . GLU A 1 83 ? 6.004 -8.981 -10.234 1.00 80.94 83 GLU A O 1
ATOM 672 N N . LEU A 1 84 ? 7.858 -7.749 -10.514 1.00 82.25 84 LEU A N 1
ATOM 673 C CA . LEU A 1 84 ? 7.859 -7.198 -9.169 1.00 82.25 84 LEU A CA 1
ATOM 674 C C . LEU A 1 84 ? 6.659 -6.269 -8.947 1.00 82.25 84 LEU A C 1
ATOM 676 O O . LEU A 1 84 ? 6.024 -6.345 -7.895 1.00 82.25 84 LEU A O 1
ATOM 680 N N . HIS A 1 85 ? 6.324 -5.415 -9.918 1.00 81.94 85 HIS A N 1
ATOM 681 C CA . HIS A 1 85 ? 5.141 -4.561 -9.842 1.00 81.94 85 HIS A CA 1
ATOM 682 C C . HIS A 1 85 ? 3.865 -5.394 -9.695 1.00 81.94 85 HIS A C 1
ATOM 684 O O . HIS A 1 85 ? 3.110 -5.182 -8.746 1.00 81.94 85 HIS A O 1
ATOM 690 N N . ASP A 1 86 ? 3.664 -6.380 -10.568 1.00 82.69 86 ASP A N 1
ATOM 691 C CA . ASP A 1 86 ? 2.468 -7.226 -10.568 1.00 82.69 86 ASP A CA 1
ATOM 692 C C . ASP A 1 86 ? 2.338 -8.024 -9.267 1.00 82.69 86 ASP A C 1
ATOM 694 O O . ASP A 1 86 ? 1.256 -8.100 -8.679 1.00 82.69 86 ASP A O 1
ATOM 698 N N . LYS A 1 87 ? 3.459 -8.538 -8.746 1.00 87.31 87 LYS A N 1
ATOM 699 C CA . LYS A 1 87 ? 3.508 -9.213 -7.443 1.00 87.31 87 LYS A CA 1
ATOM 700 C C . LYS A 1 87 ? 3.073 -8.299 -6.297 1.00 87.31 87 LYS A C 1
ATOM 702 O O . LYS A 1 87 ? 2.348 -8.724 -5.402 1.00 87.31 87 LYS A O 1
ATOM 707 N N . TYR A 1 88 ? 3.539 -7.053 -6.266 1.00 87.62 88 TYR A N 1
ATOM 708 C CA . TYR A 1 88 ? 3.165 -6.136 -5.188 1.00 87.62 88 TYR A CA 1
ATOM 709 C C . TYR A 1 88 ? 1.750 -5.587 -5.373 1.00 87.62 88 TYR A C 1
ATOM 711 O O . TYR A 1 88 ? 1.063 -5.371 -4.374 1.00 87.62 88 TYR A O 1
ATOM 719 N N . LEU A 1 89 ? 1.282 -5.426 -6.612 1.00 86.94 89 LEU A N 1
ATOM 720 C CA . LEU A 1 89 ? -0.105 -5.086 -6.913 1.00 86.94 89 LEU A CA 1
ATOM 721 C C . LEU A 1 89 ? -1.061 -6.193 -6.449 1.00 86.94 89 LEU A C 1
ATOM 723 O O . LEU A 1 89 ? -2.085 -5.883 -5.841 1.00 86.94 89 LEU A O 1
ATOM 727 N N . SER A 1 90 ? -0.709 -7.472 -6.625 1.00 91.19 90 SER A N 1
ATOM 728 C CA . SER A 1 90 ? -1.524 -8.574 -6.100 1.00 91.19 90 SER A CA 1
ATOM 729 C C . SER A 1 90 ? -1.611 -8.547 -4.571 1.00 91.19 90 SER A C 1
ATOM 731 O O . SER A 1 90 ? -2.686 -8.756 -4.019 1.00 91.19 90 SER A O 1
ATOM 733 N N . TYR A 1 91 ? -0.543 -8.174 -3.853 1.00 91.25 91 TYR A N 1
ATOM 734 C CA . TYR A 1 91 ? -0.639 -7.948 -2.405 1.00 91.25 91 TYR A CA 1
ATOM 735 C C . TYR A 1 91 ? -1.603 -6.809 -2.050 1.00 91.25 91 TYR A C 1
ATOM 737 O O . TYR A 1 91 ? -2.359 -6.934 -1.083 1.00 91.25 91 TYR A O 1
ATOM 745 N N . VAL A 1 92 ? -1.611 -5.711 -2.816 1.00 88.56 92 VAL A N 1
ATOM 746 C CA . VAL A 1 92 ? -2.580 -4.619 -2.612 1.00 88.56 92 VAL A CA 1
ATOM 747 C C . VAL A 1 92 ? -4.012 -5.112 -2.790 1.00 88.56 92 VAL A C 1
ATOM 749 O O . VAL A 1 92 ? -4.864 -4.832 -1.940 1.00 88.56 92 VAL A O 1
ATOM 752 N N . ASN A 1 93 ? -4.257 -5.893 -3.837 1.00 86.69 93 ASN A N 1
ATOM 753 C CA . ASN A 1 93 ? -5.594 -6.362 -4.166 1.00 86.69 93 ASN A CA 1
ATOM 754 C C . ASN A 1 93 ? -6.080 -7.442 -3.188 1.00 86.69 93 ASN A C 1
ATOM 756 O O . ASN A 1 93 ? -7.151 -7.312 -2.590 1.00 86.69 93 ASN A O 1
ATOM 760 N N . ASP A 1 94 ? -5.255 -8.463 -2.962 1.00 90.75 94 ASP A N 1
ATOM 761 C CA . ASP A 1 94 ? -5.654 -9.691 -2.277 1.00 90.75 94 ASP A CA 1
ATOM 762 C C . ASP A 1 94 ? -5.450 -9.609 -0.759 1.00 90.75 94 ASP A C 1
ATOM 764 O O . ASP A 1 94 ? -6.274 -10.103 0.012 1.00 90.75 94 ASP A O 1
ATOM 768 N N . CYS A 1 95 ? -4.364 -8.969 -0.304 1.00 93.38 95 CYS A N 1
ATOM 769 C CA . CYS A 1 95 ? -4.000 -8.937 1.119 1.00 93.38 95 CYS A CA 1
ATOM 770 C C . CYS A 1 95 ? -4.456 -7.654 1.821 1.00 93.38 95 CYS A C 1
ATOM 772 O O . CYS A 1 95 ? -4.827 -7.683 2.999 1.00 93.38 95 CYS A O 1
ATOM 774 N N . PHE A 1 96 ? -4.440 -6.526 1.106 1.00 92.44 96 PHE A N 1
ATOM 775 C CA . PHE A 1 96 ? -4.777 -5.206 1.645 1.00 92.44 96 PHE A CA 1
ATOM 776 C C . PHE A 1 96 ? -6.160 -4.707 1.217 1.00 92.44 96 PHE A C 1
ATOM 778 O O . PHE A 1 96 ? -6.460 -3.534 1.414 1.00 92.44 96 PHE A O 1
ATOM 785 N N . GLN A 1 97 ? -7.020 -5.577 0.676 1.00 92.31 97 GLN A N 1
ATOM 786 C CA . GLN A 1 97 ? -8.415 -5.261 0.332 1.00 92.31 97 GLN A CA 1
ATOM 787 C C . GLN A 1 97 ? -8.559 -4.033 -0.587 1.00 92.31 97 GLN A C 1
ATOM 789 O O . GLN A 1 97 ? -9.482 -3.237 -0.414 1.00 92.31 97 GLN A O 1
ATOM 794 N N . ASN A 1 98 ? -7.640 -3.850 -1.541 1.00 85.44 98 ASN A N 1
ATOM 795 C CA . ASN A 1 98 ? -7.588 -2.681 -2.432 1.00 85.44 98 ASN A CA 1
ATOM 796 C C . ASN A 1 98 ? -7.483 -1.335 -1.681 1.00 85.44 98 ASN A C 1
ATOM 798 O O . ASN A 1 98 ? -7.989 -0.303 -2.129 1.00 85.44 98 ASN A O 1
ATOM 802 N N . HIS A 1 99 ? -6.864 -1.318 -0.496 1.00 87.81 99 HIS A N 1
ATOM 803 C CA . HIS A 1 99 ? -6.806 -0.115 0.328 1.00 87.81 99 HIS A CA 1
ATOM 804 C C . HIS A 1 99 ? -5.931 0.972 -0.319 1.00 87.81 99 HIS A C 1
ATOM 806 O O . HIS A 1 99 ? -4.752 0.771 -0.620 1.00 87.81 99 HIS A O 1
ATOM 812 N N . THR A 1 100 ? -6.488 2.176 -0.465 1.00 86.69 100 THR A N 1
ATOM 813 C CA . THR A 1 100 ? -5.892 3.290 -1.231 1.00 86.69 100 THR A CA 1
ATOM 814 C C . THR A 1 100 ? -4.507 3.714 -0.740 1.00 86.69 100 THR A C 1
ATOM 816 O O . THR A 1 100 ? -3.647 4.056 -1.552 1.00 86.69 100 THR A O 1
ATOM 819 N N . LEU A 1 101 ? -4.249 3.645 0.572 1.00 88.00 101 LEU A N 1
ATOM 820 C CA . LEU A 1 101 ? -2.914 3.906 1.137 1.00 88.00 101 LEU A CA 1
ATOM 821 C C . LEU A 1 101 ? -1.825 3.016 0.523 1.00 88.00 101 LEU A C 1
ATOM 823 O O . LEU A 1 101 ? -0.715 3.494 0.304 1.00 88.00 101 LEU A O 1
ATOM 827 N N . PHE A 1 102 ? -2.135 1.754 0.224 1.00 89.38 102 PHE A N 1
ATOM 828 C CA . PHE A 1 102 ? -1.167 0.799 -0.310 1.00 89.38 102 PHE A CA 1
ATOM 829 C C . PHE A 1 102 ? -0.977 0.958 -1.819 1.00 89.38 102 PHE A C 1
ATOM 831 O O . PHE A 1 102 ? 0.156 0.871 -2.284 1.00 89.38 102 PHE A O 1
ATOM 838 N N . HIS A 1 103 ? -2.025 1.330 -2.566 1.00 86.56 103 HIS A N 1
ATOM 839 C CA . HIS A 1 103 ? -1.867 1.794 -3.952 1.00 86.56 103 HIS A CA 1
ATOM 840 C C . HIS A 1 103 ? -0.960 3.027 -4.030 1.00 86.56 103 HIS A C 1
ATOM 842 O O . HIS A 1 103 ? -0.046 3.078 -4.852 1.00 86.56 103 HIS A O 1
ATOM 848 N N . ARG A 1 104 ? -1.173 4.013 -3.147 1.00 84.25 104 ARG A N 1
ATOM 849 C CA . ARG A 1 104 ? -0.329 5.214 -3.088 1.00 84.25 104 ARG A CA 1
ATOM 850 C C . ARG A 1 104 ? 1.112 4.865 -2.723 1.00 84.25 104 ARG A C 1
ATOM 852 O O . ARG A 1 104 ? 2.028 5.338 -3.383 1.00 84.25 104 ARG A O 1
ATOM 859 N N . ALA A 1 105 ? 1.312 4.020 -1.714 1.00 87.75 105 ALA A N 1
ATOM 860 C CA . ALA A 1 105 ? 2.635 3.557 -1.307 1.00 87.75 105 ALA A CA 1
ATOM 861 C C . ALA A 1 105 ? 3.371 2.823 -2.444 1.00 87.75 105 ALA A C 1
ATOM 863 O O . ALA A 1 105 ? 4.549 3.099 -2.676 1.00 87.75 105 ALA A O 1
ATOM 864 N N . LEU A 1 106 ? 2.673 1.947 -3.181 1.00 86.06 106 LEU A N 1
ATOM 865 C CA . LEU A 1 106 ? 3.221 1.254 -4.349 1.00 86.06 106 LEU A CA 1
ATOM 866 C C . LEU A 1 106 ? 3.655 2.262 -5.416 1.00 86.06 106 LEU A C 1
ATOM 868 O O . LEU A 1 106 ? 4.819 2.277 -5.813 1.00 86.06 106 LEU A O 1
ATOM 872 N N . LYS A 1 107 ? 2.750 3.168 -5.797 1.00 81.06 107 LYS A N 1
ATOM 873 C CA . LYS A 1 107 ? 3.011 4.216 -6.788 1.00 81.06 107 LYS A CA 1
ATOM 874 C C . LYS A 1 107 ? 4.220 5.074 -6.414 1.00 81.06 107 LYS A C 1
ATOM 876 O O . LYS A 1 107 ? 5.136 5.213 -7.216 1.00 81.06 107 LYS A O 1
ATOM 881 N N . GLU A 1 108 ? 4.255 5.598 -5.188 1.00 82.75 108 GLU A N 1
ATOM 882 C CA . GLU A 1 108 ? 5.364 6.425 -4.698 1.00 82.75 108 GLU A CA 1
ATOM 883 C C . GLU A 1 108 ? 6.701 5.667 -4.727 1.00 82.75 108 GLU A C 1
ATOM 885 O O . GLU A 1 108 ? 7.727 6.245 -5.084 1.00 82.75 108 GLU A O 1
ATOM 890 N N . SER A 1 109 ? 6.718 4.375 -4.371 1.00 82.69 109 SER A N 1
ATOM 891 C CA . SER A 1 109 ? 7.957 3.583 -4.404 1.00 82.69 109 SER A CA 1
ATOM 892 C C . SER A 1 109 ? 8.520 3.420 -5.816 1.00 82.69 109 SER A C 1
ATOM 894 O O . SER A 1 109 ? 9.724 3.600 -6.016 1.00 82.69 109 SER A O 1
ATOM 896 N N . PHE A 1 110 ? 7.655 3.138 -6.795 1.00 76.56 110 PHE A N 1
ATOM 897 C CA . PHE A 1 110 ? 8.049 2.976 -8.193 1.00 76.56 110 PHE A CA 1
ATOM 898 C C . PHE A 1 110 ? 8.396 4.313 -8.844 1.00 76.56 110 PHE A C 1
ATOM 900 O O . PHE A 1 110 ? 9.332 4.373 -9.633 1.00 76.56 110 PHE A O 1
ATOM 907 N N . GLU A 1 111 ? 7.732 5.405 -8.467 1.00 74.56 111 GLU A N 1
ATOM 908 C CA . GLU A 1 111 ? 8.097 6.749 -8.916 1.00 74.56 111 GLU A CA 1
ATOM 909 C C . GLU A 1 111 ? 9.517 7.121 -8.461 1.00 74.56 111 GLU A C 1
ATOM 911 O O . GLU A 1 111 ? 10.342 7.542 -9.272 1.00 74.56 111 GLU A O 1
ATOM 916 N N . VAL A 1 112 ? 9.848 6.900 -7.183 1.00 75.75 112 VAL A N 1
ATOM 917 C CA . VAL A 1 112 ? 11.201 7.154 -6.657 1.00 75.75 112 VAL A CA 1
ATOM 918 C C . VAL A 1 112 ? 12.242 6.259 -7.332 1.00 75.75 112 VAL A C 1
ATOM 920 O O . VAL A 1 112 ? 13.346 6.719 -7.629 1.00 75.75 112 VAL A O 1
ATOM 923 N N . PHE A 1 113 ? 11.905 4.993 -7.577 1.00 73.25 113 PHE A N 1
ATOM 924 C CA . PHE A 1 113 ? 12.763 4.061 -8.302 1.00 73.25 113 PHE A CA 1
ATOM 925 C C . PHE A 1 113 ? 13.026 4.540 -9.736 1.00 73.25 113 PHE A C 1
ATOM 927 O O . PHE A 1 113 ? 14.180 4.772 -10.098 1.00 73.25 113 PHE A O 1
ATOM 934 N N . CYS A 1 114 ? 11.970 4.785 -10.517 1.00 67.75 114 CYS A N 1
ATOM 935 C CA . CYS A 1 114 ? 12.063 5.265 -11.891 1.00 67.75 114 CYS A CA 1
ATOM 936 C C . CYS A 1 114 ? 12.842 6.577 -11.968 1.00 67.75 114 CYS A C 1
ATOM 938 O O . CYS A 1 114 ? 13.772 6.670 -12.757 1.00 67.75 114 CYS A O 1
ATOM 940 N N . ASN A 1 115 ? 12.559 7.555 -11.104 1.00 65.38 115 ASN A N 1
ATOM 941 C CA . ASN A 1 115 ? 13.261 8.842 -11.105 1.00 65.38 115 ASN A CA 1
ATOM 942 C C . ASN A 1 115 ? 14.777 8.695 -10.889 1.00 65.38 115 ASN A C 1
ATOM 944 O O . ASN A 1 115 ? 15.561 9.438 -11.481 1.00 65.38 115 ASN A O 1
ATOM 948 N N . LYS A 1 116 ? 15.215 7.715 -10.091 1.00 64.75 116 LYS A N 1
ATOM 949 C CA . LYS A 1 116 ? 16.645 7.438 -9.891 1.00 64.75 116 LYS A CA 1
ATOM 950 C C . LYS A 1 116 ? 17.277 6.672 -11.054 1.00 64.75 116 LYS A C 1
ATOM 952 O O . LYS A 1 116 ? 18.419 6.963 -11.395 1.00 64.75 116 LYS A O 1
ATOM 957 N N . VAL A 1 117 ? 16.553 5.741 -11.677 1.00 56.84 117 VAL A N 1
ATOM 958 C CA . VAL A 1 117 ? 17.021 5.001 -12.867 1.00 56.84 117 VAL A CA 1
ATOM 959 C C . VAL A 1 117 ? 17.070 5.916 -14.107 1.00 56.84 117 VAL A C 1
ATOM 961 O O . VAL A 1 117 ? 18.013 5.843 -14.896 1.00 56.84 117 VAL A O 1
ATOM 964 N N . VAL A 1 118 ? 16.110 6.843 -14.249 1.00 47.53 118 VAL A N 1
ATOM 965 C CA . VAL A 1 118 ? 16.047 7.866 -15.317 1.00 47.53 118 VAL A CA 1
ATOM 966 C C . VAL A 1 118 ? 17.223 8.840 -15.222 1.00 47.53 118 VAL A C 1
ATOM 968 O O . VAL A 1 118 ? 17.835 9.152 -16.242 1.00 47.53 118 VAL A O 1
ATOM 971 N N . ALA A 1 119 ? 17.596 9.276 -14.013 1.00 50.97 119 ALA A N 1
ATOM 972 C CA . ALA A 1 119 ? 18.747 10.162 -13.804 1.00 50.97 119 ALA A CA 1
ATOM 973 C C . ALA A 1 119 ? 20.089 9.548 -14.269 1.00 50.97 119 ALA A C 1
ATOM 975 O O . ALA A 1 119 ? 21.070 10.271 -14.421 1.00 50.97 119 ALA A O 1
ATOM 976 N N . GLY A 1 120 ? 20.120 8.232 -14.522 1.00 51.78 120 GLY A N 1
ATOM 977 C CA . GLY A 1 120 ? 21.259 7.480 -15.050 1.00 51.78 120 GLY A CA 1
ATOM 978 C C . GLY A 1 120 ? 21.173 7.093 -16.534 1.00 51.78 120 GLY A C 1
ATOM 979 O O . GLY A 1 120 ? 21.995 6.292 -16.965 1.00 51.78 120 GLY A O 1
ATOM 980 N N . SER A 1 121 ? 20.240 7.640 -17.331 1.00 50.16 121 SER A N 1
ATOM 981 C CA . SER A 1 121 ? 20.105 7.458 -18.801 1.00 50.16 121 SER A CA 1
ATOM 982 C C . SER A 1 121 ? 19.581 6.105 -19.338 1.00 50.16 121 SER A C 1
ATOM 984 O O . SER A 1 121 ? 19.662 5.853 -20.536 1.00 50.16 121 SER A O 1
ATOM 986 N N . TRP A 1 122 ? 18.994 5.233 -18.507 1.00 52.38 122 TRP A N 1
ATOM 987 C CA . TRP A 1 122 ? 18.619 3.866 -18.931 1.00 52.38 122 TRP A CA 1
ATOM 988 C C . TRP A 1 122 ? 17.122 3.652 -19.262 1.00 52.38 122 TRP A C 1
ATOM 990 O O . TRP A 1 122 ? 16.802 2.798 -20.085 1.00 52.38 122 TRP A O 1
ATOM 1000 N N . SER A 1 123 ? 16.181 4.405 -18.685 1.00 56.44 123 SER A N 1
ATOM 1001 C CA . SER A 1 123 ? 14.761 3.990 -18.669 1.00 56.44 123 SER A CA 1
ATOM 1002 C C . SER A 1 123 ? 13.825 4.634 -19.699 1.00 56.44 123 SER A C 1
ATOM 1004 O O . SER A 1 123 ? 12.825 4.011 -20.038 1.00 56.44 123 SER A O 1
ATOM 1006 N N . THR A 1 124 ? 14.090 5.828 -20.233 1.00 52.47 124 THR A N 1
ATOM 1007 C CA . THR A 1 124 ? 13.112 6.510 -21.111 1.00 52.47 124 THR A CA 1
ATOM 1008 C C . THR A 1 124 ? 12.966 5.846 -22.481 1.00 52.47 124 THR A C 1
ATOM 1010 O O . THR A 1 124 ? 11.847 5.669 -22.952 1.00 52.47 124 THR A O 1
ATOM 1013 N N . GLU A 1 125 ? 14.069 5.424 -23.103 1.00 51.38 125 GLU A N 1
ATOM 1014 C CA . GLU A 1 125 ? 14.041 4.731 -24.402 1.00 51.38 125 GLU A CA 1
ATOM 1015 C C . GLU A 1 125 ? 13.552 3.280 -24.276 1.00 51.38 125 GLU A C 1
ATOM 1017 O O . GLU A 1 125 ? 12.825 2.792 -25.139 1.00 51.38 125 GLU A O 1
ATOM 1022 N N . LEU A 1 126 ? 13.900 2.607 -23.173 1.00 53.84 126 LEU A N 1
ATOM 1023 C CA . LEU A 1 126 ? 13.617 1.188 -22.947 1.00 53.84 126 LEU A CA 1
ATOM 1024 C C . LEU A 1 126 ? 12.164 0.938 -22.510 1.00 53.84 126 LEU A C 1
ATOM 1026 O O . LEU A 1 126 ? 11.530 -0.001 -22.987 1.00 53.84 126 LEU A O 1
ATOM 1030 N N . LEU A 1 127 ? 11.606 1.809 -21.655 1.00 54.56 127 LEU A N 1
ATOM 1031 C CA . LEU A 1 127 ? 10.181 1.772 -21.305 1.00 54.56 127 LEU A CA 1
ATOM 1032 C C . LEU A 1 127 ? 9.311 2.070 -22.530 1.00 54.56 127 LEU A C 1
ATOM 1034 O O . LEU A 1 127 ? 8.287 1.423 -22.713 1.00 54.56 127 LEU A O 1
ATOM 1038 N N . ALA A 1 128 ? 9.752 2.984 -23.402 1.00 54.78 128 ALA A N 1
ATOM 1039 C CA . ALA A 1 128 ? 9.063 3.281 -24.652 1.00 54.78 128 ALA A CA 1
ATOM 1040 C C . ALA A 1 128 ? 9.055 2.095 -25.635 1.00 54.78 128 ALA A C 1
ATOM 1042 O O . ALA A 1 128 ? 8.113 1.975 -26.409 1.00 54.78 128 ALA A O 1
ATOM 1043 N N . THR A 1 129 ? 10.053 1.200 -25.598 1.00 50.69 129 THR A N 1
ATOM 1044 C CA . THR A 1 129 ? 10.089 0.008 -26.472 1.00 50.69 129 THR A CA 1
ATOM 1045 C C . THR A 1 129 ? 9.132 -1.100 -26.014 1.00 50.69 129 THR A C 1
ATOM 1047 O O . THR A 1 129 ? 8.684 -1.894 -26.832 1.00 50.69 129 THR A O 1
ATOM 1050 N N . PHE A 1 130 ? 8.796 -1.155 -24.720 1.00 51.53 130 PHE A N 1
ATOM 1051 C CA . PHE A 1 130 ? 7.828 -2.111 -24.151 1.00 51.53 130 PHE A CA 1
ATOM 1052 C C . PHE A 1 130 ? 6.392 -1.575 -24.099 1.00 51.53 130 PHE A C 1
ATOM 1054 O O . PHE A 1 130 ? 5.471 -2.263 -23.641 1.00 51.53 130 PHE A O 1
ATOM 1061 N N . SER A 1 131 ? 6.196 -0.360 -24.607 1.00 50.44 131 SER A N 1
ATOM 1062 C CA . SER A 1 131 ? 4.915 0.328 -24.614 1.00 50.44 131 SER A CA 1
ATOM 1063 C C . SER A 1 131 ? 3.828 -0.337 -25.472 1.00 50.44 131 SER A C 1
ATOM 1065 O O . SER A 1 131 ? 2.659 0.004 -25.351 1.00 50.44 131 SER A O 1
ATOM 1067 N N . ASP A 1 132 ? 4.146 -1.335 -26.289 1.00 45.78 132 ASP A N 1
ATOM 1068 C CA . ASP A 1 132 ? 3.114 -1.982 -27.109 1.00 45.78 132 ASP A CA 1
ATOM 1069 C C . ASP A 1 132 ? 2.371 -3.119 -26.385 1.00 45.78 132 ASP A C 1
ATOM 1071 O O . ASP A 1 132 ? 1.309 -3.536 -26.842 1.00 45.78 132 ASP A O 1
ATOM 1075 N N . ALA A 1 133 ? 2.869 -3.600 -25.236 1.00 45.59 133 ALA A N 1
ATOM 1076 C CA . ALA A 1 133 ? 2.226 -4.695 -24.497 1.00 45.59 133 ALA A CA 1
ATOM 1077 C C . ALA A 1 133 ? 1.922 -4.390 -23.019 1.00 45.59 133 ALA A C 1
ATOM 1079 O O . ALA A 1 133 ? 0.948 -4.927 -22.506 1.00 45.59 133 ALA A O 1
ATOM 1080 N N . ASN A 1 134 ? 2.690 -3.522 -22.340 1.00 45.16 134 ASN A N 1
ATOM 1081 C CA . ASN A 1 134 ? 2.644 -3.399 -20.872 1.00 45.16 134 ASN A CA 1
ATOM 1082 C C . ASN A 1 134 ? 2.708 -1.946 -20.338 1.00 45.16 134 ASN A C 1
ATOM 1084 O O . ASN A 1 134 ? 3.243 -1.715 -19.249 1.00 45.16 134 ASN A O 1
ATOM 1088 N N . ILE A 1 135 ? 2.149 -0.938 -21.034 1.00 44.25 135 ILE A N 1
ATOM 1089 C CA . ILE A 1 135 ? 2.000 0.422 -20.456 1.00 44.25 135 ILE A CA 1
ATOM 1090 C C . ILE A 1 135 ? 0.917 0.460 -19.363 1.00 44.25 135 ILE A C 1
ATOM 1092 O O . ILE A 1 135 ? -0.038 1.224 -19.428 1.00 44.25 135 ILE A O 1
ATOM 1096 N N . LEU A 1 136 ? 1.069 -0.318 -18.303 1.00 44.59 136 LEU A N 1
ATOM 1097 C CA . LEU A 1 136 ? 0.490 0.027 -17.008 1.00 44.59 136 LEU A CA 1
ATOM 1098 C C . LEU A 1 136 ? 1.500 0.833 -16.179 1.00 44.59 136 LEU A C 1
ATOM 1100 O O . LEU A 1 136 ? 1.124 1.757 -15.464 1.00 44.59 136 LEU A O 1
ATOM 1104 N N . ILE A 1 137 ? 2.804 0.630 -16.390 1.00 44.09 137 ILE A N 1
ATOM 1105 C CA . ILE A 1 137 ? 3.838 1.280 -15.570 1.00 44.09 137 ILE A CA 1
ATOM 1106 C C . ILE A 1 137 ? 3.999 2.783 -15.887 1.00 44.09 137 ILE A C 1
ATOM 1108 O O . ILE A 1 137 ? 4.368 3.552 -15.001 1.00 44.09 137 ILE A O 1
ATOM 1112 N N . ALA A 1 138 ? 3.643 3.247 -17.095 1.00 42.09 138 ALA A N 1
ATOM 1113 C CA . ALA A 1 138 ? 3.647 4.683 -17.428 1.00 42.09 138 ALA A CA 1
ATOM 1114 C C . ALA A 1 138 ? 2.249 5.320 -17.596 1.00 42.09 138 ALA A C 1
ATOM 1116 O O . ALA A 1 138 ? 2.142 6.545 -17.547 1.00 42.09 138 ALA A O 1
ATOM 1117 N N . MET A 1 139 ? 1.169 4.538 -17.734 1.00 38.25 139 MET A N 1
ATOM 1118 C CA . MET A 1 139 ? -0.197 5.073 -17.903 1.00 38.25 139 MET A CA 1
ATOM 1119 C C . MET A 1 139 ? -1.117 4.826 -16.711 1.00 38.25 139 MET A C 1
ATOM 1121 O O . MET A 1 139 ? -2.085 5.562 -16.554 1.00 38.25 139 MET A O 1
ATOM 1125 N N . GLU A 1 140 ? -0.796 3.930 -15.780 1.00 38.97 140 GLU A N 1
ATOM 1126 C CA . GLU A 1 140 ? -1.565 3.795 -14.532 1.00 38.97 140 GLU A CA 1
ATOM 1127 C C . GLU A 1 140 ? -1.076 4.736 -13.422 1.00 38.97 140 GLU A C 1
ATOM 1129 O O . GLU A 1 140 ? -1.720 4.935 -12.393 1.00 38.97 140 GLU A O 1
ATOM 1134 N N . VAL A 1 141 ? -0.005 5.477 -13.701 1.00 42.34 141 VAL A N 1
ATOM 1135 C CA . VAL A 1 141 ? 0.254 6.764 -13.048 1.00 42.34 141 VAL A CA 1
ATOM 1136 C C . VAL A 1 141 ? -0.789 7.805 -13.494 1.00 42.34 141 VAL A C 1
ATOM 1138 O O . VAL A 1 141 ? -1.009 8.782 -12.773 1.00 42.34 141 VAL A O 1
ATOM 1141 N N . ASN A 1 142 ? -1.482 7.574 -14.620 1.00 45.22 142 ASN A N 1
ATOM 1142 C CA . ASN A 1 142 ? -2.252 8.584 -15.330 1.00 45.22 142 ASN A CA 1
ATOM 1143 C C . ASN A 1 142 ? -3.571 8.107 -15.983 1.00 45.22 142 ASN A C 1
ATOM 1145 O O . ASN A 1 142 ? -3.901 8.639 -17.034 1.00 45.22 142 ASN A O 1
ATOM 1149 N N . GLN A 1 143 ? -4.366 7.192 -15.395 1.00 35.19 143 GLN A N 1
ATOM 1150 C CA . GLN A 1 143 ? -5.829 7.204 -15.649 1.00 35.19 143 GLN A CA 1
ATOM 1151 C C . GLN A 1 143 ? -6.775 6.418 -14.713 1.00 35.19 143 GLN A C 1
ATOM 1153 O O . GLN A 1 143 ? -7.980 6.594 -14.857 1.00 35.19 143 GLN A O 1
ATOM 1158 N N . LEU A 1 144 ? -6.323 5.665 -13.698 1.00 34.81 144 LEU A N 1
ATOM 1159 C CA . LEU A 1 144 ? -7.249 4.986 -12.754 1.00 34.81 144 LEU A CA 1
ATOM 1160 C C . LEU A 1 144 ? -7.206 5.484 -11.294 1.00 34.81 144 LEU A C 1
ATOM 1162 O O . LEU A 1 144 ? -7.834 4.899 -10.419 1.00 34.81 144 LEU A O 1
ATOM 1166 N N . GLY A 1 145 ? -6.545 6.617 -11.020 1.00 38.66 145 GLY A N 1
ATOM 1167 C CA . GLY A 1 145 ? -6.442 7.185 -9.661 1.00 38.66 145 GLY A CA 1
ATOM 1168 C C . GLY A 1 145 ? -6.911 8.635 -9.482 1.00 38.66 145 GLY A C 1
ATOM 1169 O O . GLY A 1 145 ? -6.873 9.151 -8.367 1.00 38.66 145 GLY A O 1
ATOM 1170 N N . TYR A 1 146 ? -7.349 9.321 -10.543 1.00 42.31 146 TYR A N 1
ATOM 1171 C CA . TYR A 1 146 ? -7.704 10.748 -10.462 1.00 42.31 146 TYR A CA 1
ATOM 1172 C C . TYR A 1 146 ? -9.162 11.050 -10.109 1.00 42.31 146 TYR A C 1
ATOM 1174 O O . TYR A 1 146 ? -9.472 12.223 -9.916 1.00 42.31 146 TYR A O 1
ATOM 1182 N N . CYS A 1 147 ? -10.045 10.060 -9.948 1.00 39.97 147 CYS A N 1
ATOM 1183 C CA . CYS A 1 147 ? -11.396 10.366 -9.463 1.00 39.97 147 CYS A CA 1
ATOM 1184 C C . CYS A 1 147 ? -11.324 10.908 -8.024 1.00 39.97 147 CYS A C 1
ATOM 1186 O O . CYS A 1 147 ? -11.728 12.034 -7.768 1.00 39.97 147 CYS A O 1
ATOM 1188 N N . SER A 1 148 ? -10.609 10.236 -7.121 1.00 40.28 148 SER A N 1
ATOM 1189 C CA . SER A 1 148 ? -10.559 10.664 -5.715 1.00 40.28 148 SER A CA 1
ATOM 1190 C C . SER A 1 148 ? -9.662 11.881 -5.434 1.00 40.28 148 SER A C 1
ATOM 1192 O O . SER A 1 148 ? -9.854 12.550 -4.421 1.00 40.28 148 SER A O 1
ATOM 1194 N N . LEU A 1 149 ? -8.702 12.21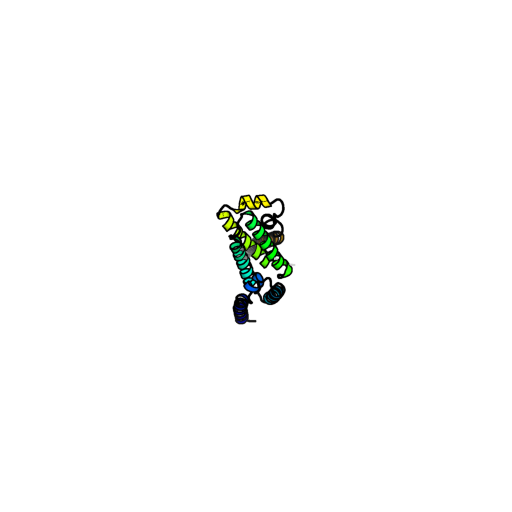6 -6.310 1.00 37.28 149 LEU A N 1
ATOM 1195 C CA . LEU A 1 149 ? -7.892 13.441 -6.171 1.00 37.28 149 LEU A CA 1
ATOM 1196 C C . LEU A 1 149 ? -8.526 14.659 -6.846 1.00 37.28 149 LEU A C 1
ATOM 1198 O O . LEU A 1 149 ? -8.296 15.777 -6.382 1.00 37.28 149 LEU A O 1
ATOM 1202 N N . ARG A 1 150 ? -9.359 14.471 -7.880 1.00 38.53 150 ARG A N 1
ATOM 1203 C CA . ARG A 1 150 ? -10.220 15.554 -8.362 1.00 38.53 150 ARG A CA 1
ATOM 1204 C C . ARG A 1 150 ? -11.291 15.854 -7.323 1.00 38.53 150 ARG A C 1
ATOM 1206 O O . ARG A 1 150 ? -11.461 17.018 -7.002 1.00 38.53 150 ARG A O 1
ATOM 1213 N N . ASP A 1 151 ? -11.874 14.837 -6.696 1.00 37.75 151 ASP A N 1
ATOM 1214 C CA . ASP A 1 151 ? -12.886 15.030 -5.655 1.00 37.75 151 ASP A CA 1
ATOM 1215 C C . ASP A 1 151 ? -12.296 15.629 -4.365 1.00 37.75 151 ASP A C 1
ATOM 1217 O O . ASP A 1 151 ? -12.920 16.484 -3.750 1.00 37.75 151 ASP A O 1
ATOM 1221 N N . ALA A 1 152 ? -11.064 15.287 -3.967 1.00 39.41 152 ALA A N 1
ATOM 1222 C CA . ALA A 1 152 ? -10.417 15.916 -2.807 1.00 39.41 152 ALA A CA 1
ATOM 1223 C C . ALA A 1 152 ? -9.988 17.375 -3.066 1.00 39.41 152 ALA A C 1
ATOM 1225 O O . ALA A 1 152 ? -10.071 18.216 -2.168 1.00 39.41 152 ALA A O 1
ATOM 1226 N N . LYS A 1 153 ? -9.550 17.703 -4.292 1.00 43.47 153 LYS A N 1
ATOM 1227 C CA . LYS A 1 153 ? -9.198 19.081 -4.681 1.00 43.47 153 LYS A CA 1
ATOM 1228 C C . LYS A 1 153 ? -10.450 19.936 -4.919 1.00 43.47 153 LYS A C 1
ATOM 1230 O O . LYS A 1 153 ? -10.448 21.097 -4.528 1.00 43.47 153 LYS A O 1
ATOM 1235 N N . VAL A 1 154 ? -11.504 19.360 -5.507 1.00 44.31 154 VAL A N 1
ATOM 1236 C CA . VAL A 1 154 ? -12.818 19.994 -5.716 1.00 44.31 154 VAL A CA 1
ATOM 1237 C C . VAL A 1 154 ? -13.503 20.233 -4.374 1.00 44.31 154 VAL A C 1
ATOM 1239 O O . VAL A 1 154 ? -13.857 21.371 -4.115 1.00 44.31 154 VAL A O 1
ATOM 1242 N N . ASN A 1 155 ? -13.517 19.265 -3.451 1.00 42.88 155 ASN A N 1
ATOM 1243 C CA . ASN A 1 155 ? -14.063 19.478 -2.106 1.00 42.88 155 ASN A CA 1
ATOM 1244 C C . ASN A 1 155 ? -13.257 20.507 -1.295 1.00 42.88 155 ASN A C 1
ATOM 1246 O O . ASN A 1 155 ? -13.845 21.351 -0.627 1.00 42.88 155 ASN A O 1
ATOM 1250 N N . SER A 1 156 ? -11.918 20.500 -1.353 1.00 43.69 156 SER A N 1
ATOM 1251 C CA . SER A 1 156 ? -11.107 21.503 -0.640 1.00 43.69 156 SER A CA 1
ATOM 1252 C C . SER A 1 156 ? -11.263 22.909 -1.233 1.00 43.69 156 SER A C 1
ATOM 1254 O O . SER A 1 156 ? -11.256 23.880 -0.480 1.00 43.69 156 SER A O 1
ATOM 1256 N N . ALA A 1 157 ? -11.423 23.029 -2.555 1.00 42.66 157 ALA A N 1
ATOM 1257 C CA . ALA A 1 157 ? -11.660 24.302 -3.230 1.00 42.66 157 ALA A CA 1
ATOM 1258 C C . ALA A 1 157 ? -13.108 24.793 -3.064 1.00 42.66 157 ALA A C 1
ATOM 1260 O O . ALA A 1 157 ? -13.318 25.992 -2.927 1.00 42.66 157 ALA A O 1
ATOM 1261 N N . GLU A 1 158 ? -14.099 23.898 -3.019 1.00 46.38 158 GLU A N 1
ATOM 1262 C CA . GLU A 1 158 ? -15.497 24.223 -2.712 1.00 46.38 158 GLU A CA 1
ATOM 1263 C C . GLU A 1 158 ? -15.675 24.613 -1.245 1.00 46.38 158 GLU A C 1
ATOM 1265 O O . GLU A 1 158 ? -16.393 25.567 -0.971 1.00 46.38 158 GLU A O 1
ATOM 1270 N N . THR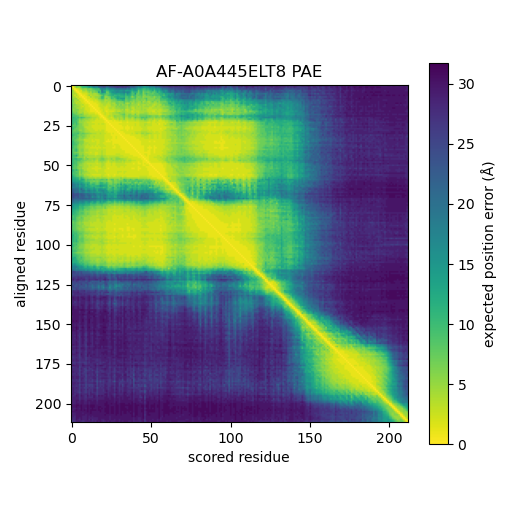 A 1 159 ? -14.967 23.965 -0.311 1.00 47.69 159 THR A N 1
ATOM 1271 C CA . THR A 1 159 ? -14.983 24.346 1.114 1.00 47.69 159 THR A CA 1
ATOM 1272 C C . THR A 1 159 ? -14.322 25.713 1.320 1.00 47.69 159 THR A C 1
ATOM 1274 O O . THR A 1 159 ? -14.903 26.574 1.974 1.00 47.69 159 THR A O 1
ATOM 1277 N N . ALA A 1 160 ? -13.176 25.966 0.671 1.00 52.22 160 ALA A N 1
ATOM 1278 C CA . ALA A 1 160 ? -12.502 27.266 0.728 1.00 52.22 160 ALA A CA 1
ATOM 1279 C C . ALA A 1 160 ? -13.302 28.386 0.030 1.00 52.22 160 ALA A C 1
ATOM 1281 O O . ALA A 1 160 ? -13.380 29.496 0.549 1.00 52.22 160 ALA A O 1
ATOM 1282 N N . ASN A 1 161 ? -13.945 28.113 -1.116 1.00 50.69 161 ASN A N 1
ATOM 1283 C CA . ASN A 1 161 ? -14.829 29.084 -1.776 1.00 50.69 161 ASN A CA 1
ATOM 1284 C C . ASN A 1 161 ? -16.123 29.321 -0.986 1.00 50.69 161 ASN A C 1
ATOM 1286 O O . ASN A 1 161 ? -16.622 30.448 -0.970 1.00 50.69 161 ASN A O 1
ATOM 1290 N N . ALA A 1 162 ? -16.675 28.299 -0.327 1.00 54.44 162 ALA A N 1
ATOM 1291 C CA . ALA A 1 162 ? -17.837 28.449 0.542 1.00 54.44 162 ALA A CA 1
ATOM 1292 C C . ALA A 1 162 ? -17.501 29.315 1.765 1.00 54.44 162 ALA A C 1
ATOM 1294 O O . ALA A 1 162 ? -18.250 30.250 2.044 1.00 54.44 162 ALA A O 1
ATOM 1295 N N . GLU A 1 163 ? -16.355 29.089 2.419 1.00 52.44 163 GLU A N 1
ATOM 1296 C CA . GLU A 1 163 ? -15.875 29.927 3.528 1.00 52.44 163 GLU A CA 1
ATOM 1297 C C . GLU A 1 163 ? -15.664 31.383 3.086 1.00 52.44 163 GLU A C 1
ATOM 1299 O O . GLU A 1 163 ? -16.253 32.285 3.687 1.00 52.44 163 GLU A O 1
ATOM 1304 N N . LEU A 1 164 ? -14.975 31.621 1.960 1.00 55.81 164 LEU A N 1
ATOM 1305 C CA . LEU A 1 164 ? -14.759 32.975 1.424 1.00 55.81 164 LEU A CA 1
ATOM 1306 C C . LEU A 1 164 ? -16.082 33.692 1.086 1.00 55.81 164 LEU A C 1
ATOM 1308 O O . LEU A 1 164 ? -16.244 34.890 1.326 1.00 55.81 164 LEU A O 1
ATOM 1312 N N . THR A 1 165 ? -17.064 32.954 0.554 1.00 56.88 165 THR A N 1
ATOM 1313 C CA . THR A 1 165 ? -18.392 33.498 0.223 1.00 56.88 165 THR A CA 1
ATOM 1314 C C . THR A 1 165 ? -19.211 33.791 1.485 1.00 56.88 165 THR A C 1
ATOM 1316 O O . THR A 1 165 ? -19.985 34.753 1.507 1.00 56.88 165 THR A O 1
ATOM 1319 N N . THR A 1 166 ? -19.056 32.998 2.551 1.00 64.44 166 THR A N 1
ATOM 1320 C CA . THR A 1 166 ? -19.718 33.257 3.840 1.00 64.44 166 THR A CA 1
ATOM 1321 C C . THR A 1 166 ? -19.103 34.435 4.589 1.00 64.44 166 THR A C 1
ATOM 1323 O O . THR A 1 166 ? -19.855 35.253 5.119 1.00 64.44 166 THR A O 1
ATOM 1326 N N . GLU A 1 167 ? -17.777 34.593 4.563 1.00 65.12 167 GLU A N 1
ATOM 1327 C CA . GLU A 1 167 ? -17.092 35.744 5.164 1.00 65.12 167 GLU A CA 1
ATOM 1328 C C . GLU A 1 167 ? -17.452 37.049 4.446 1.00 65.12 167 GLU A C 1
ATOM 1330 O O . GLU A 1 167 ? -17.802 38.033 5.098 1.00 65.12 167 GLU A O 1
ATOM 1335 N N . ALA A 1 168 ? -17.495 37.049 3.108 1.00 71.50 168 ALA A N 1
ATOM 1336 C CA . ALA A 1 168 ? -17.922 38.218 2.337 1.00 71.50 168 ALA A CA 1
ATOM 1337 C C . ALA A 1 168 ? -19.385 38.615 2.628 1.00 71.50 168 ALA A C 1
ATOM 1339 O O . ALA A 1 168 ? -19.700 39.800 2.775 1.00 71.50 168 ALA A O 1
ATOM 1340 N N . LYS A 1 169 ? -20.290 37.632 2.765 1.00 75.81 169 LYS A N 1
ATOM 1341 C CA . LYS A 1 169 ? -21.689 37.881 3.161 1.00 75.81 169 LYS A CA 1
ATOM 1342 C C . LYS A 1 169 ? -21.799 38.407 4.595 1.00 75.81 169 LYS A C 1
ATOM 1344 O O . LYS A 1 169 ? -22.631 39.276 4.852 1.00 75.81 169 LYS A O 1
ATOM 1349 N N . LEU A 1 170 ? -20.964 37.918 5.513 1.00 73.62 170 LEU A N 1
ATOM 1350 C CA . LEU A 1 170 ? -20.929 38.373 6.902 1.00 73.62 170 LEU A CA 1
ATOM 1351 C C . LEU A 1 170 ? -20.428 39.820 7.017 1.00 73.62 170 LEU A C 1
ATOM 1353 O O . LEU A 1 170 ? -21.034 40.611 7.737 1.00 73.62 170 LEU A O 1
ATOM 1357 N N . GLU A 1 171 ? -19.375 40.194 6.289 1.00 79.81 171 GLU A N 1
ATOM 1358 C CA . GLU A 1 171 ? -1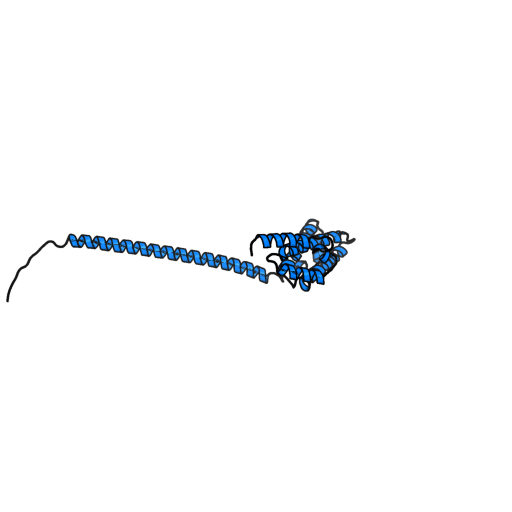8.870 41.573 6.277 1.00 79.81 171 GLU A CA 1
ATOM 1359 C C . GLU A 1 171 ? -19.861 42.550 5.629 1.00 79.81 171 GLU A C 1
ATOM 1361 O O . GLU A 1 171 ? -20.097 43.634 6.168 1.00 79.81 171 GLU A O 1
ATOM 1366 N N . SER A 1 172 ? -20.544 42.148 4.550 1.00 72.94 172 SER A N 1
ATOM 1367 C CA . SER A 1 172 ? -21.636 42.950 3.977 1.00 72.94 172 SER A CA 1
ATOM 1368 C C . SER A 1 172 ? -22.776 43.156 4.983 1.00 72.94 172 SER A C 1
ATOM 1370 O O . SER A 1 172 ? -23.255 44.276 5.157 1.00 72.94 172 SER A O 1
ATOM 1372 N N . ALA A 1 173 ? -23.180 42.101 5.701 1.00 74.81 173 ALA A N 1
ATOM 1373 C CA . ALA A 1 173 ? -24.228 42.192 6.717 1.00 74.81 173 ALA A CA 1
ATOM 1374 C C . ALA A 1 173 ? -23.817 43.070 7.914 1.00 74.81 173 ALA A C 1
ATOM 1376 O O . ALA A 1 173 ? -24.650 43.799 8.460 1.00 74.81 173 ALA A O 1
ATOM 1377 N N . LYS A 1 174 ? -22.536 43.042 8.311 1.00 83.31 174 LYS A N 1
ATOM 1378 C CA . LYS A 1 174 ? -21.983 43.941 9.337 1.00 83.31 174 LYS A CA 1
ATOM 1379 C C . LYS A 1 174 ? -22.013 45.399 8.879 1.00 83.31 174 LYS A C 1
ATOM 1381 O O . LYS A 1 174 ? -22.423 46.259 9.659 1.00 83.31 174 LYS A O 1
ATOM 1386 N N . ALA A 1 175 ? -21.640 45.676 7.630 1.00 87.50 175 ALA A N 1
ATOM 1387 C CA . ALA A 1 175 ? -21.670 47.025 7.070 1.00 87.50 175 ALA A CA 1
ATOM 1388 C C . ALA A 1 175 ? -23.095 47.601 7.039 1.00 87.50 175 ALA A C 1
ATOM 1390 O O . ALA A 1 175 ? -23.309 48.748 7.435 1.00 87.50 175 ALA A O 1
ATOM 1391 N N . ASP A 1 176 ? -24.085 46.802 6.640 1.00 85.25 176 ASP A N 1
ATOM 1392 C CA . ASP A 1 176 ? -25.479 47.251 6.614 1.00 85.25 176 ASP A CA 1
ATOM 1393 C C . ASP A 1 176 ? -26.058 47.444 8.027 1.00 85.25 176 ASP A C 1
ATOM 1395 O O . ASP A 1 176 ? -26.777 48.416 8.272 1.00 85.25 176 ASP A O 1
ATOM 1399 N N . ASN A 1 177 ? -25.671 46.609 9.001 1.00 77.25 177 ASN A N 1
ATOM 1400 C CA . ASN A 1 177 ? -26.026 46.830 10.409 1.00 77.25 177 ASN A CA 1
ATOM 1401 C C . ASN A 1 177 ? -25.417 48.120 10.970 1.00 77.25 177 ASN A C 1
ATOM 1403 O O . ASN A 1 177 ? -26.057 48.826 11.751 1.00 77.25 177 ASN A O 1
ATOM 1407 N N . GLN A 1 178 ? -24.189 48.444 10.569 1.00 88.38 178 GLN A N 1
ATOM 1408 C CA . GLN A 1 178 ? -23.539 49.676 10.989 1.00 88.38 178 GLN A CA 1
ATOM 1409 C C . GLN A 1 178 ? -24.260 50.905 10.415 1.00 88.38 178 GLN A C 1
ATOM 1411 O O . GLN A 1 178 ? -24.576 51.822 11.172 1.00 88.38 178 GLN A O 1
ATOM 1416 N N . LYS A 1 179 ? -24.640 50.880 9.129 1.00 89.12 179 LYS A N 1
ATOM 1417 C CA . LYS A 1 179 ? -25.460 51.945 8.520 1.00 89.12 179 LYS A CA 1
ATOM 1418 C C . LYS A 1 179 ? -26.787 52.143 9.254 1.00 89.12 179 LYS A C 1
ATOM 1420 O O . LYS A 1 179 ? -27.178 53.279 9.507 1.00 89.12 179 LYS A O 1
ATOM 1425 N N . LEU A 1 180 ? -27.467 51.057 9.634 1.00 83.69 180 LEU A N 1
ATOM 1426 C CA . LEU A 1 180 ? -28.709 51.138 10.411 1.00 83.69 180 LEU A CA 1
ATOM 1427 C C . LEU A 1 180 ? -28.487 51.789 11.780 1.00 83.69 180 LEU A C 1
ATOM 1429 O O . LEU A 1 180 ? -29.274 52.643 12.184 1.00 83.69 180 LEU A O 1
ATOM 1433 N N . ARG A 1 181 ? -27.402 51.440 12.484 1.00 84.75 181 ARG A N 1
ATOM 1434 C CA . ARG A 1 181 ? -27.052 52.085 13.760 1.00 84.75 181 ARG A CA 1
ATOM 1435 C C . ARG A 1 181 ? -26.809 53.579 13.599 1.00 84.75 181 ARG A C 1
ATOM 1437 O O . ARG A 1 181 ? -27.227 54.351 14.459 1.00 84.75 181 ARG A O 1
ATOM 1444 N N . ASP A 1 182 ? -26.153 53.985 12.520 1.00 92.00 182 ASP A N 1
ATOM 1445 C CA . ASP A 1 182 ? -25.853 55.394 12.279 1.00 92.00 182 ASP A CA 1
ATOM 1446 C C . ASP A 1 182 ? -27.107 56.187 11.870 1.00 92.00 182 ASP A C 1
ATOM 1448 O O . ASP A 1 182 ? -27.303 57.298 12.361 1.00 92.00 182 ASP A O 1
ATOM 1452 N N . LEU A 1 183 ? -28.034 55.587 11.111 1.00 87.62 183 LEU A N 1
ATOM 1453 C CA . LEU A 1 183 ? -29.357 56.175 10.855 1.00 87.62 183 LEU A CA 1
ATOM 1454 C C . LEU A 1 183 ? -30.188 56.334 12.135 1.00 87.62 183 LEU A C 1
ATOM 1456 O O . LEU A 1 183 ? -30.823 57.367 12.329 1.00 87.62 183 LEU A O 1
ATOM 1460 N N . VAL A 1 184 ? -30.159 55.348 13.037 1.00 86.56 184 VAL A N 1
ATOM 1461 C CA . VAL A 1 184 ? -30.858 55.441 14.332 1.00 86.56 184 VAL A CA 1
ATOM 1462 C C . VAL A 1 184 ? -30.280 56.566 15.193 1.00 86.56 184 VAL A C 1
ATOM 1464 O O . VAL A 1 184 ? -31.035 57.282 15.851 1.00 86.56 184 VAL A O 1
ATOM 1467 N N . LYS A 1 185 ? -28.957 56.768 15.177 1.00 88.12 185 LYS A N 1
ATOM 1468 C CA . LYS A 1 185 ? -28.335 57.906 15.871 1.00 88.12 185 LYS A CA 1
ATOM 1469 C C . LYS A 1 185 ? -28.793 59.237 15.288 1.00 88.12 185 LYS A C 1
ATOM 1471 O O . LYS A 1 185 ? -29.136 60.125 16.061 1.00 88.12 185 LYS A O 1
ATOM 1476 N N . LEU A 1 186 ? -28.837 59.358 13.960 1.00 87.38 186 LEU A N 1
ATOM 1477 C CA . LEU A 1 186 ? -29.283 60.583 13.302 1.00 87.38 186 LEU A CA 1
ATOM 1478 C C . LEU A 1 186 ? -30.750 60.891 13.632 1.00 87.38 186 LEU A C 1
ATOM 1480 O O . LEU A 1 186 ? -31.062 62.004 14.037 1.00 87.38 186 LEU A O 1
ATOM 1484 N N . ALA A 1 187 ? -31.630 59.888 13.569 1.00 83.38 187 ALA A N 1
ATOM 1485 C CA . ALA A 1 187 ? -33.039 60.049 13.923 1.00 83.38 187 ALA A CA 1
ATOM 1486 C C . ALA A 1 187 ? -33.235 60.457 15.396 1.00 83.38 187 ALA A C 1
ATOM 1488 O O . ALA A 1 187 ? -34.108 61.267 15.710 1.00 83.38 187 ALA A O 1
ATOM 1489 N N . ASN A 1 188 ? -32.411 59.933 16.310 1.00 77.94 188 ASN A N 1
ATOM 1490 C CA . ASN A 1 188 ? -32.439 60.350 17.713 1.00 77.94 188 ASN A CA 1
ATOM 1491 C C . ASN A 1 188 ? -31.939 61.792 17.896 1.00 77.94 188 ASN A C 1
ATOM 1493 O O . ASN A 1 188 ? -32.563 62.546 18.636 1.00 77.94 188 ASN A O 1
ATOM 1497 N N . GLN A 1 189 ? -30.888 62.203 17.181 1.00 82.44 189 GLN A N 1
ATOM 1498 C CA . GLN A 1 189 ? -30.404 63.589 17.191 1.00 82.44 189 GLN A CA 1
ATOM 1499 C C . GLN A 1 189 ? -31.435 64.567 16.609 1.00 82.44 189 GLN A C 1
ATOM 1501 O O . GLN A 1 189 ? -31.642 65.645 17.162 1.00 82.44 189 GLN A O 1
ATOM 1506 N N . GLU A 1 190 ? -32.137 64.196 15.534 1.00 80.12 190 GLU A N 1
ATOM 1507 C CA . GLU A 1 190 ? -33.234 65.000 14.980 1.00 80.12 190 GLU A CA 1
ATOM 1508 C C . GLU A 1 190 ? -34.408 65.111 15.961 1.00 80.12 190 GLU A C 1
ATOM 1510 O O . GLU A 1 190 ? -34.973 66.193 16.137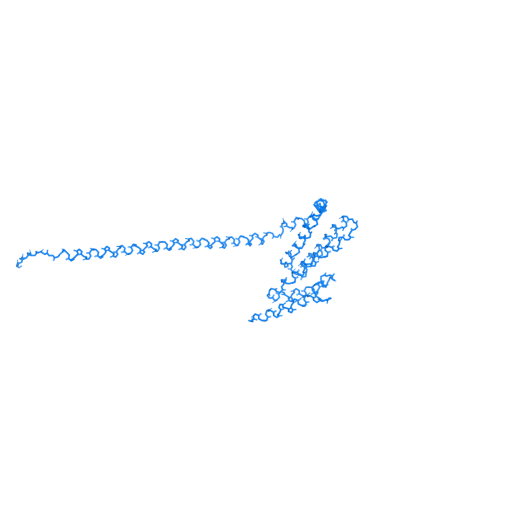 1.00 80.12 190 GLU A O 1
ATOM 1515 N N . LYS A 1 191 ? -34.746 64.020 16.658 1.00 76.75 191 LYS A N 1
ATOM 1516 C CA . LYS A 1 191 ? -35.780 64.020 17.700 1.00 76.75 191 LYS A CA 1
ATOM 1517 C C . LYS A 1 191 ? -35.409 64.929 18.879 1.00 76.75 191 LYS A C 1
ATOM 1519 O O . LYS A 1 191 ? -36.279 65.633 19.391 1.00 76.75 191 LYS A O 1
ATOM 1524 N N . GLU A 1 192 ? -34.140 64.954 19.283 1.00 74.19 192 GLU A N 1
ATOM 1525 C CA . GLU A 1 192 ? -33.625 65.872 20.310 1.00 74.19 192 GLU A CA 1
ATOM 1526 C C . GLU A 1 192 ? -33.646 67.336 19.830 1.00 74.19 192 GLU A C 1
ATOM 1528 O O . GLU A 1 192 ? -34.107 68.216 20.559 1.00 74.19 192 GLU A O 1
ATOM 1533 N N . ALA A 1 193 ? -33.273 67.604 18.574 1.00 70.81 193 ALA A N 1
ATOM 1534 C CA . ALA A 1 193 ? -33.311 68.948 17.989 1.00 70.81 193 ALA A CA 1
ATOM 1535 C C . ALA A 1 193 ? -34.741 69.513 17.828 1.00 70.81 193 ALA A C 1
ATOM 1537 O O . ALA A 1 193 ? -34.946 70.727 17.922 1.00 70.81 193 ALA A O 1
ATOM 1538 N N . LEU A 1 194 ? -35.749 68.661 17.598 1.00 64.38 194 LEU A N 1
ATOM 1539 C CA . LEU A 1 194 ? -37.161 69.070 17.605 1.00 64.38 194 LEU A CA 1
ATOM 1540 C C . LEU A 1 194 ? -37.706 69.308 19.023 1.00 64.38 194 LEU A C 1
ATOM 1542 O O . LEU A 1 194 ? -38.545 70.195 19.203 1.00 64.38 194 LEU A O 1
ATOM 1546 N N . ALA A 1 195 ? -37.219 68.578 20.030 1.00 62.00 195 ALA A N 1
ATOM 1547 C CA . ALA A 1 195 ? -37.607 68.799 21.422 1.00 62.00 195 ALA A CA 1
ATOM 1548 C C . ALA A 1 195 ? -37.133 70.173 21.935 1.00 62.00 195 ALA A C 1
ATOM 1550 O O . ALA A 1 195 ? -37.896 70.862 22.615 1.00 62.00 195 ALA A O 1
ATOM 1551 N N . ASP A 1 196 ? -35.945 70.634 21.531 1.00 59.16 196 ASP A N 1
ATOM 1552 C CA . ASP A 1 196 ? -35.440 71.963 21.911 1.00 59.16 196 ASP A CA 1
ATOM 1553 C C . ASP A 1 196 ? -36.223 73.117 21.252 1.00 59.16 196 ASP A C 1
ATOM 1555 O O . ASP A 1 196 ? -36.476 74.150 21.874 1.00 59.16 196 ASP A O 1
ATOM 1559 N N . LYS A 1 197 ? -36.734 72.923 20.026 1.00 59.75 197 LYS A N 1
ATOM 1560 C CA . LYS A 1 197 ? -37.610 73.911 19.362 1.00 59.75 197 LYS A CA 1
ATOM 1561 C C . LYS A 1 197 ? -38.981 74.046 20.033 1.00 59.75 197 LYS A C 1
ATOM 1563 O O . LYS A 1 197 ? -39.547 75.137 20.032 1.00 59.75 197 LYS A O 1
ATOM 1568 N N . SER A 1 198 ? -39.493 72.982 20.658 1.00 56.09 198 SER A N 1
ATOM 1569 C CA . SER A 1 198 ? -40.764 73.022 21.402 1.00 56.09 198 SER A CA 1
ATOM 1570 C C . SER A 1 198 ? -40.680 73.755 22.751 1.00 56.09 198 SER A C 1
ATOM 1572 O O . SER A 1 198 ? -41.704 74.192 23.268 1.00 56.09 198 SER A O 1
ATOM 1574 N N . LYS A 1 199 ? -39.471 73.983 23.290 1.00 55.62 199 LYS A N 1
ATOM 1575 C CA . LYS A 1 199 ? -39.249 74.879 24.441 1.00 55.62 199 LYS A CA 1
ATOM 1576 C C . LYS A 1 199 ? -39.080 76.352 24.053 1.00 55.62 199 LYS A C 1
ATOM 1578 O O . LYS A 1 199 ? -39.248 77.213 24.911 1.00 55.62 199 LYS A O 1
ATOM 1583 N N . ALA A 1 200 ? -38.783 76.650 22.786 1.00 52.28 200 ALA A N 1
ATOM 1584 C CA . ALA A 1 200 ? -38.585 78.016 22.291 1.00 52.28 200 ALA A CA 1
ATOM 1585 C C . ALA A 1 200 ? -39.837 78.635 21.628 1.00 52.28 200 ALA A C 1
ATOM 1587 O O . ALA A 1 200 ? -39.852 79.833 21.360 1.00 52.28 200 ALA A O 1
ATOM 1588 N N . GLY A 1 201 ? -40.892 77.847 21.380 1.00 50.88 201 GLY A N 1
ATOM 1589 C CA . GLY A 1 201 ? -42.121 78.276 20.701 1.00 50.88 201 GLY A CA 1
ATOM 1590 C C . GLY A 1 201 ? -43.381 78.002 21.520 1.00 50.88 201 GLY A C 1
ATOM 1591 O O . GLY A 1 201 ? -44.227 77.220 21.109 1.00 50.88 201 GLY A O 1
ATOM 1592 N N . GLY A 1 202 ? -43.486 78.617 22.696 1.00 43.22 202 GLY A N 1
ATOM 1593 C CA . GLY A 1 202 ? -44.666 78.532 23.563 1.00 43.22 202 GLY A CA 1
ATOM 1594 C C . GLY A 1 202 ? -44.806 79.745 24.477 1.00 43.22 202 GLY A C 1
ATOM 1595 O O . GLY A 1 202 ? -45.232 79.616 25.617 1.00 43.22 202 GLY A O 1
ATOM 1596 N N . GLY A 1 203 ? -44.373 80.913 23.999 1.00 44.47 203 GLY A N 1
ATOM 1597 C CA . GLY A 1 203 ? -44.659 82.202 24.609 1.00 44.47 203 GLY A CA 1
ATOM 1598 C C . GLY A 1 203 ? -45.595 82.991 23.701 1.00 44.47 203 GLY A C 1
ATOM 1599 O O . GLY A 1 203 ? -4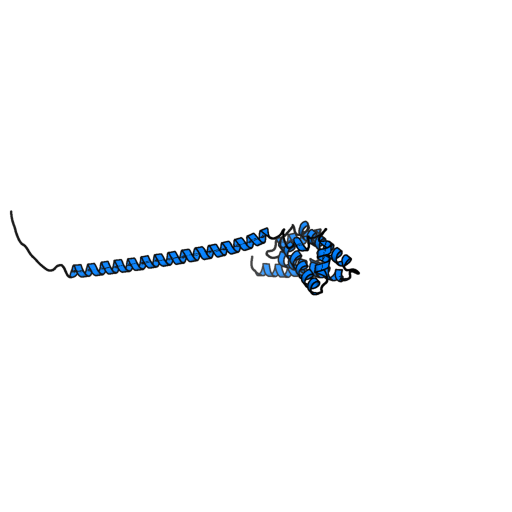5.183 83.380 22.613 1.00 44.47 203 GLY A O 1
ATOM 1600 N N . GLY A 1 204 ? -46.815 83.256 24.172 1.00 44.06 204 GLY A N 1
ATOM 1601 C CA . GLY A 1 204 ? -47.562 84.453 23.780 1.00 44.06 204 GLY A CA 1
ATOM 1602 C C . GLY A 1 204 ? -48.937 84.264 23.129 1.00 44.06 204 GLY A C 1
ATOM 1603 O O . GLY A 1 204 ? -49.042 83.721 22.037 1.00 44.06 204 GLY A O 1
ATOM 1604 N N . GLN A 1 205 ? -49.912 84.897 23.800 1.00 51.56 205 GLN A N 1
ATOM 1605 C CA . GLN A 1 205 ? -51.207 85.457 23.361 1.00 51.56 205 GLN A CA 1
ATOM 1606 C C . GLN A 1 205 ? -52.426 84.521 23.412 1.00 51.56 205 GLN A C 1
ATOM 1608 O O . GLN A 1 205 ? -52.534 83.572 22.648 1.00 51.56 205 GLN A O 1
ATOM 1613 N N . GLU A 1 206 ? -53.307 84.622 24.419 1.00 48.06 206 GLU A N 1
ATOM 1614 C CA . GLU A 1 206 ? -54.273 85.709 24.740 1.00 48.06 206 GLU A CA 1
ATOM 1615 C C . GLU A 1 206 ? -55.266 86.029 23.611 1.00 48.06 206 GLU A C 1
ATOM 1617 O O . GLU A 1 206 ? -54.932 86.736 22.668 1.00 48.06 206 GLU A O 1
ATOM 1622 N N . ALA A 1 207 ? -56.504 85.547 23.778 1.00 51.81 207 ALA A N 1
ATOM 1623 C CA . ALA A 1 207 ? -57.784 86.168 23.395 1.00 51.81 207 ALA A CA 1
ATOM 1624 C C . ALA A 1 207 ? -58.891 85.223 23.927 1.00 51.81 207 ALA A C 1
ATOM 1626 O O . ALA A 1 207 ? -59.003 84.096 23.459 1.00 51.81 207 ALA A O 1
ATOM 1627 N N . GLN A 1 208 ? -59.504 85.435 25.095 1.00 49.22 208 GLN A N 1
ATOM 1628 C CA . GLN A 1 208 ? -60.553 86.406 25.445 1.00 49.22 208 GLN A CA 1
ATOM 1629 C C . GLN A 1 208 ? -61.872 86.231 24.656 1.00 49.22 208 GLN A C 1
ATOM 1631 O O . GLN A 1 208 ? -61.885 86.334 23.435 1.00 49.22 208 GLN A O 1
ATOM 1636 N N . GLY A 1 209 ? -62.972 86.039 25.404 1.00 46.16 209 GLY A N 1
ATOM 1637 C CA . GLY A 1 209 ? -64.378 86.077 24.959 1.00 46.16 209 GLY A CA 1
ATOM 1638 C C . GLY A 1 209 ? -65.020 84.684 24.859 1.00 46.16 209 GLY A C 1
ATOM 1639 O O . GLY A 1 209 ? -64.559 83.867 24.078 1.00 46.16 209 GLY A O 1
ATOM 1640 N N . GLY A 1 210 ? -66.042 84.282 25.618 1.00 54.22 210 GLY A N 1
ATOM 1641 C CA . GLY A 1 210 ? -67.046 85.037 26.369 1.00 54.22 210 GLY A CA 1
ATOM 1642 C C . GLY A 1 210 ? -68.427 84.803 25.746 1.00 54.22 210 GLY A C 1
ATOM 1643 O O . GLY A 1 210 ? -68.650 85.303 24.655 1.00 54.22 210 GLY A O 1
ATOM 1644 N N . GLU A 1 211 ? -69.278 84.057 26.468 1.00 55.34 211 GLU A N 1
ATOM 1645 C CA . GLU A 1 211 ? -70.762 84.057 26.473 1.00 55.34 211 GLU A CA 1
ATOM 1646 C C . GLU A 1 211 ? -71.496 83.800 25.130 1.00 55.34 211 GLU A C 1
ATOM 1648 O O . GLU A 1 211 ? -71.178 84.334 24.078 1.00 55.34 211 GLU A O 1
ATOM 1653 N N . THR A 1 212 ? -72.505 82.933 25.065 1.00 57.50 212 THR A N 1
ATOM 1654 C CA . THR A 1 212 ? -73.737 82.858 25.874 1.00 57.50 212 THR A CA 1
ATOM 1655 C C . THR A 1 212 ? -74.346 81.460 25.796 1.00 57.50 212 THR A C 1
ATOM 1657 O O . THR A 1 212 ? -74.105 80.770 24.779 1.00 57.50 212 THR A O 1
#

Solvent-accessible surface area (backbone atoms only — not comparable to full-atom values): 12096 Å² total; per-residue (Å²): 138,60,68,68,58,56,52,53,49,52,54,51,50,51,53,52,41,65,34,83,86,72,5,56,65,36,31,66,73,70,65,37,55,70,60,45,26,52,49,42,63,57,27,69,74,39,90,76,40,48,54,64,54,32,52,50,52,22,50,52,57,41,52,53,61,58,64,50,66,76,43,93,45,77,65,58,34,53,53,50,51,50,54,52,49,55,56,53,49,47,43,29,50,75,32,46,72,61,38,65,66,46,54,50,25,51,51,54,24,51,50,58,47,49,56,57,46,43,77,68,78,62,41,70,70,54,55,61,70,46,50,88,83,59,55,51,82,74,40,56,82,68,73,84,64,56,68,67,54,49,51,53,51,48,50,54,50,50,52,51,50,49,51,54,52,50,52,54,52,49,52,52,53,49,52,53,52,48,53,50,53,53,50,52,50,50,54,50,52,51,53,51,57,53,53,56,51,61,74,74,68,79,81,85,83,90,81,86,87,80,89,133

Foldseek 3Di:
DDPVVLVVCQVVLLVQQPDPCRHLLNCLVVVVQVSLLVNLVVQVVRVCSCVSSLVSLLVSLLVVLVVLVPDPDLVSSVVVNLVSLVSQVCSCVRRNVVDVSNVVSSLVSLVVNCVVVVVVPRDPVPVVVCVVPDPPSPPVVPDPPCPVVVVVVVVVVVVVVVVVVVVVVVVVVVVVVVVVVVVVVVVVVVVVVVVVVVVVPDDDDDDDDDDD

Sequence (212 aa):
MTKVQHELLSVYANQLLQKEHSGCHALLRDGKVEDLSRMFRLFSKIPEGLDPVSSIFKQVSYWLSRLEDAASTKMDFVQKVIELHDKYLSYVNDCFQNHTLFHRALKESFEVFCNKVVAGSWSTELLATFSDANILIAMEVNQLGYCSLRDAKVNSAETANAELTTEAKLESAKADNQKLRDLVKLANQEKEALADKSKAGGGGQEAQGGET

InterPro domains:
  IPR001373 Cullin, N-terminal [PF00888] (2-135)
  IPR016159 Cullin repeat-like-containing domain superfamily [SSF74788] (2-116)
  IPR045093 Cullin [PTHR11932] (3-152)